Protein 5DCF (pdb70)

Structure (mmCIF, N/CA/C/O backbone):
data_5DCF
#
_entry.id   5DCF
#
_cell.length_a   83.451
_cell.length_b   83.451
_cell.length_c   88.672
_cell.angle_alpha   90.000
_cell.angle_beta   90.000
_cell.angle_gamma   120.000
#
_symmetry.space_group_na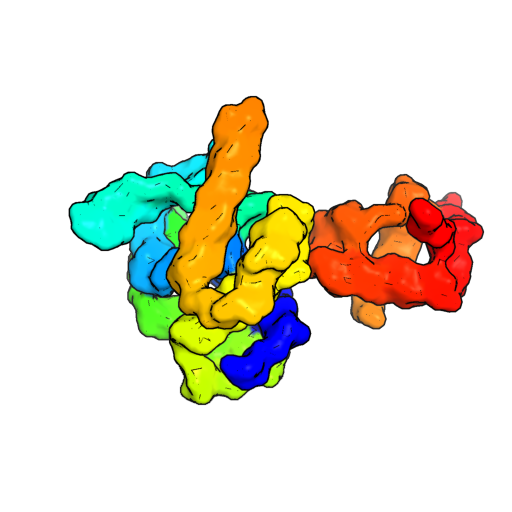me_H-M   'P 65'
#
loop_
_entity.id
_entity.type
_entity.pdbx_description
1 polymer 'Tyrosine recombinase XerD,DNA translocase FtsK'
2 water water
#
loop_
_atom_site.group_PDB
_atom_site.id
_atom_site.type_symbol
_atom_site.label_atom_id
_atom_site.label_alt_id
_atom_site.label_comp_id
_atom_site.label_asym_id
_atom_site.label_entity_id
_atom_site.label_seq_id
_atom_site.pdbx_PDB_ins_code
_atom_site.Cartn_x
_atom_site.Cartn_y
_atom_site.Cartn_z
_atom_site.occupancy
_atom_site.B_iso_or_equiv
_atom_site.auth_seq_id
_atom_site.auth_comp_id
_atom_site.auth_asym_id
_atom_site.auth_atom_id
_atom_site.pdbx_PDB_model_num
ATOM 1 N N . LYS A 1 2 ? 7.772 53.111 11.808 1.00 101.61 2 LYS A N 1
ATOM 2 C CA . LYS A 1 2 ? 8.126 51.763 11.385 1.00 104.27 2 LYS A CA 1
ATOM 3 C C . LYS A 1 2 ? 7.688 51.477 9.947 1.00 101.76 2 LYS A C 1
ATOM 4 O O . LYS A 1 2 ? 6.832 50.622 9.720 1.00 101.26 2 LYS A O 1
ATOM 22 N N . ASP A 1 3 ? 8.273 52.180 8.975 1.00 99.78 3 ASP A N 1
ATOM 23 C CA . ASP A 1 3 ? 9.282 53.218 9.216 1.00 99.04 3 ASP A CA 1
ATOM 24 C C . ASP A 1 3 ? 8.631 54.578 9.481 1.00 89.66 3 ASP A C 1
ATOM 25 O O . ASP A 1 3 ? 9.325 55.588 9.665 1.00 90.69 3 ASP A O 1
ATOM 34 N N . LEU A 1 4 ? 7.299 54.591 9.499 1.00 79.38 4 LEU A N 1
ATOM 35 C CA . LEU A 1 4 ? 6.533 55.828 9.618 1.00 70.56 4 LEU A CA 1
ATOM 36 C C . LEU A 1 4 ? 6.393 56.290 11.052 1.00 67.25 4 LEU A C 1
ATOM 37 O O . LEU A 1 4 ? 5.946 55.540 11.916 1.00 67.00 4 LEU A O 1
ATOM 53 N N . SER A 1 5 ? 6.755 57.543 11.285 1.00 64.85 5 SER A N 1
ATOM 54 C CA . SER A 1 5 ? 6.603 58.165 12.587 1.00 62.82 5 SER A CA 1
ATOM 55 C C . SER A 1 5 ? 5.236 58.836 12.721 1.00 60.73 5 SER A C 1
ATOM 56 O O . SER A 1 5 ? 4.569 59.177 11.714 1.00 56.40 5 SER A O 1
ATOM 64 N N . GLU A 1 6 ? 4.834 59.043 13.968 1.00 61.97 6 GLU A N 1
ATOM 65 C CA . GLU A 1 6 ? 3.629 59.784 14.254 1.00 60.47 6 GLU A CA 1
ATOM 66 C C . GLU A 1 6 ? 3.685 61.122 13.574 1.00 58.01 6 GLU A C 1
ATOM 67 O O . GLU A 1 6 ? 2.701 61.550 13.011 1.00 54.00 6 GLU A O 1
ATOM 79 N N . ALA A 1 7 ? 4.838 61.782 13.601 1.00 60.66 7 ALA A N 1
ATOM 80 C CA . ALA A 1 7 ? 4.940 63.124 13.027 1.00 59.75 7 ALA A CA 1
ATOM 81 C C . ALA A 1 7 ? 4.691 63.114 11.524 1.00 56.82 7 ALA A C 1
ATOM 82 O O . ALA A 1 7 ? 4.113 64.042 10.981 1.00 54.89 7 ALA A O 1
ATOM 89 N N . GLN A 1 8 ? 5.140 62.063 10.847 1.00 56.83 8 GLN A N 1
ATOM 90 C CA . GLN A 1 8 ? 4.898 61.946 9.409 1.00 54.65 8 GLN A CA 1
ATOM 91 C C . GLN A 1 8 ? 3.412 61.749 9.135 1.00 50.10 8 GLN A C 1
ATOM 92 O O . GLN A 1 8 ? 2.885 62.300 8.167 1.00 47.65 8 GLN A O 1
ATOM 106 N N . VAL A 1 9 ? 2.748 60.980 9.996 1.00 49.73 9 VAL A N 1
ATOM 107 C CA . VAL A 1 9 ? 1.310 60.761 9.893 1.00 48.78 9 VAL A CA 1
ATOM 108 C C . VAL A 1 9 ? 0.552 62.078 10.003 1.00 47.79 9 VAL A C 1
ATOM 109 O O . VAL A 1 9 ? -0.379 62.339 9.243 1.00 43.48 9 VAL A O 1
ATOM 122 N N . GLU A 1 10 ? 0.956 62.911 10.950 1.00 49.49 10 GLU A N 1
ATOM 123 C CA . GLU A 1 10 ? 0.244 64.136 11.193 1.00 47.97 10 GLU A CA 1
ATOM 124 C C . GLU A 1 10 ? 0.440 65.102 10.038 1.00 45.11 10 GLU A C 1
ATOM 125 O O . GLU A 1 10 ? -0.537 65.697 9.580 1.00 42.29 10 GLU A O 1
ATOM 137 N N . ARG A 1 11 ? 1.665 65.234 9.540 1.00 47.14 11 ARG A N 1
ATOM 138 C CA . ARG A 1 11 ? 1.917 66.094 8.387 1.00 49.63 11 ARG A CA 1
ATOM 139 C C . ARG A 1 11 ? 1.133 65.649 7.154 1.00 48.16 11 ARG A C 1
ATOM 140 O O . ARG A 1 11 ? 0.696 66.485 6.330 1.00 48.63 11 ARG A O 1
ATOM 161 N N . LEU A 1 12 ? 0.978 64.335 7.015 1.00 45.65 12 LEU A N 1
ATOM 162 C CA . LEU A 1 12 ? 0.324 63.788 5.849 1.00 45.03 12 LEU A CA 1
ATOM 163 C C . LEU A 1 12 ? -1.128 64.212 5.867 1.00 40.89 12 LEU A C 1
ATOM 164 O O . LEU A 1 12 ? -1.649 64.741 4.882 1.00 39.30 12 LEU A O 1
ATOM 180 N N . LEU A 1 13 ? -1.782 63.995 6.995 1.00 39.00 13 LEU A N 1
ATOM 181 C CA . LEU A 1 13 ? -3.160 64.422 7.150 1.00 38.99 13 LEU A CA 1
ATOM 182 C C . LEU A 1 13 ? -3.344 65.918 7.016 1.00 39.39 13 LEU A C 1
ATOM 183 O O . LEU A 1 13 ? -4.398 66.366 6.583 1.00 40.13 13 LEU A O 1
ATOM 199 N N . GLN A 1 14 ? -2.322 66.690 7.353 1.00 40.55 14 GLN A N 1
ATOM 200 C CA . GLN A 1 14 ? -2.425 68.146 7.294 1.00 44.25 14 GLN A CA 1
ATOM 201 C C . GLN A 1 14 ? -2.082 68.725 5.916 1.00 44.87 14 GLN A C 1
ATOM 202 O O . GLN A 1 14 ? -2.373 69.899 5.629 1.00 45.00 14 GLN A O 1
ATOM 216 N N . ALA A 1 15 ? -1.491 67.905 5.043 1.00 43.74 15 ALA A N 1
ATOM 217 C CA . ALA A 1 15 ? -0.911 68.419 3.780 1.00 43.32 15 ALA A CA 1
ATOM 218 C C . ALA A 1 15 ? -1.927 68.951 2.766 1.00 42.27 15 ALA A C 1
ATOM 219 O O . ALA A 1 15 ? -1.627 69.868 2.022 1.00 43.15 15 ALA A O 1
ATOM 226 N N . PRO A 1 16 ? -3.136 68.372 2.728 1.00 43.16 16 PRO A N 1
ATOM 227 C CA . PRO A 1 16 ? -4.088 68.844 1.727 1.00 42.26 16 PRO A CA 1
ATOM 228 C C . PRO A 1 16 ? -4.469 70.334 1.866 1.00 42.35 16 PRO A C 1
ATOM 229 O O . PRO A 1 16 ? -4.602 70.854 2.962 1.00 41.75 16 PRO A O 1
ATOM 240 N N . LEU A 1 17 ? -4.615 70.987 0.714 1.00 43.22 17 LEU A N 1
ATOM 241 C CA . LEU A 1 17 ? -4.894 72.422 0.598 1.00 43.38 17 LEU A CA 1
ATOM 242 C C . LEU A 1 17 ? -6.390 72.601 0.368 1.00 42.98 17 LEU A C 1
ATOM 243 O O . LEU A 1 17 ? -6.900 72.358 -0.728 1.00 46.13 17 LEU A O 1
ATOM 259 N N . ILE A 1 18 ? -7.102 73.021 1.400 1.00 40.25 18 ILE A N 1
ATOM 260 C CA . ILE A 1 18 ? -8.524 72.810 1.420 1.00 40.67 18 ILE A CA 1
ATOM 261 C C . ILE A 1 18 ? -9.333 73.853 0.637 1.00 43.13 18 ILE A C 1
ATOM 262 O O . ILE A 1 18 ? -10.554 73.676 0.501 1.00 44.08 18 ILE A O 1
ATOM 278 N N . ASP A 1 19 ? -8.691 74.913 0.107 1.00 42.20 19 ASP A N 1
ATOM 279 C CA . ASP A 1 19 ? -9.385 75.765 -0.859 1.00 42.95 19 ASP A CA 1
ATOM 280 C C . ASP A 1 19 ? -9.453 75.120 -2.258 1.00 44.01 19 ASP A C 1
ATOM 281 O O . ASP A 1 19 ? -10.171 75.627 -3.113 1.00 45.05 19 ASP A O 1
ATOM 290 N N . GLN A 1 20 ? -8.771 73.990 -2.477 1.00 42.62 20 GLN A N 1
ATOM 291 C CA . GLN A 1 20 ? -8.908 73.216 -3.734 1.00 44.60 20 GLN A CA 1
ATOM 292 C C . GLN A 1 20 ? -9.852 72.049 -3.583 1.00 43.37 20 GLN A C 1
ATOM 293 O O . GLN A 1 20 ? -9.567 71.138 -2.814 1.00 41.92 20 GLN A O 1
ATOM 307 N N . PRO A 1 21 ? -10.989 72.073 -4.294 1.00 44.32 21 PRO A N 1
ATOM 308 C CA . PRO A 1 21 ? -11.997 71.028 -4.149 1.00 43.34 21 PRO A CA 1
ATOM 309 C C . PRO A 1 21 ? -11.447 69.624 -4.169 1.00 43.87 21 PRO A C 1
ATOM 310 O O . PRO A 1 21 ? -11.865 68.763 -3.379 1.00 43.51 21 PRO A O 1
ATOM 321 N N . LEU A 1 22 ? -10.510 69.422 -5.069 1.00 45.03 22 LEU A N 1
ATOM 322 C CA . LEU A 1 22 ? -9.791 68.176 -5.226 1.00 45.24 22 LEU A CA 1
ATOM 323 C C . LEU A 1 22 ? -9.059 67.761 -3.966 1.00 41.82 22 LEU A C 1
ATOM 324 O O . LEU A 1 22 ? -9.124 66.608 -3.558 1.00 39.70 22 LEU A O 1
ATOM 340 N N . GLU A 1 23 ? -8.343 68.689 -3.350 1.00 39.63 23 GLU A N 1
ATOM 341 C CA . GLU A 1 23 ? -7.583 68.329 -2.158 1.00 36.57 23 GLU A CA 1
ATOM 342 C C . GLU A 1 23 ? -8.503 68.261 -0.947 1.00 35.52 23 GLU A C 1
ATOM 343 O O . GLU A 1 23 ? -8.255 67.493 -0.018 1.00 33.68 23 GLU A O 1
ATOM 355 N N . LEU A 1 24 ? -9.595 69.024 -0.966 1.00 38.23 24 LEU A N 1
ATOM 356 C CA . LEU A 1 24 ? -10.568 68.953 0.115 1.00 38.00 24 LEU A CA 1
ATOM 357 C C . LEU A 1 24 ? -11.245 67.548 0.102 1.00 41.07 24 LEU A C 1
ATOM 358 O O . LEU A 1 24 ? -11.477 66.921 1.157 1.00 40.41 24 LEU A O 1
ATOM 374 N N . ARG A 1 25 ? -11.506 67.043 -1.095 1.00 39.53 25 ARG A N 1
ATOM 375 C CA . ARG A 1 25 ? -11.902 65.651 -1.269 1.00 38.96 25 ARG A CA 1
ATOM 376 C C . ARG A 1 25 ? -10.859 64.701 -0.641 1.00 38.96 25 ARG A C 1
ATOM 377 O O . ARG A 1 25 ? -11.196 63.829 0.139 1.00 37.14 25 ARG A O 1
ATOM 398 N N . ASP A 1 26 ? -9.597 64.870 -1.023 1.00 38.82 26 ASP A N 1
ATOM 399 C CA . ASP A 1 26 ? -8.559 63.997 -0.542 1.00 38.17 26 ASP A CA 1
ATOM 400 C C . ASP A 1 26 ? -8.459 64.078 0.986 1.00 37.05 26 ASP A C 1
ATOM 401 O O . ASP A 1 26 ? -8.138 63.075 1.620 1.00 36.23 26 ASP A O 1
ATOM 410 N N . LYS A 1 27 ? -8.710 65.263 1.550 1.00 35.38 27 LYS A N 1
ATOM 411 C CA . LYS A 1 27 ? -8.655 65.462 2.994 1.00 34.98 27 LYS A CA 1
ATOM 412 C C . LYS A 1 27 ? -9.704 64.613 3.703 1.00 35.68 27 LYS A C 1
ATOM 413 O O . LYS A 1 27 ? -9.387 63.892 4.648 1.00 37.56 27 LYS A O 1
ATOM 432 N N . ALA A 1 28 ? -10.940 64.677 3.216 1.00 35.31 28 ALA A N 1
ATOM 433 C CA . ALA A 1 28 ? -12.014 63.850 3.727 1.00 34.07 28 ALA A CA 1
ATOM 434 C C . ALA A 1 28 ? -11.660 62.343 3.576 1.00 37.73 28 ALA A C 1
ATOM 435 O O . ALA A 1 28 ? -11.785 61.550 4.537 1.00 39.49 28 ALA A O 1
ATOM 442 N N . MET A 1 29 ? -11.176 61.977 2.397 1.00 35.42 29 MET A N 1
ATOM 443 C CA . MET A 1 29 ? -10.751 60.631 2.133 1.00 35.77 29 MET A CA 1
ATOM 444 C C . MET A 1 29 ? -9.700 60.143 3.125 1.00 37.72 29 MET A C 1
ATOM 445 O O . MET A 1 29 ? -9.815 59.041 3.664 1.00 38.64 29 MET A O 1
ATOM 459 N N . LEU A 1 30 ? -8.684 60.959 3.375 1.00 36.30 30 LEU A N 1
ATOM 460 C CA . LEU A 1 30 ? -7.644 60.566 4.283 1.00 35.87 30 LEU A CA 1
ATOM 461 C C . LEU A 1 30 ? -8.198 60.436 5.697 1.00 36.79 30 LEU A C 1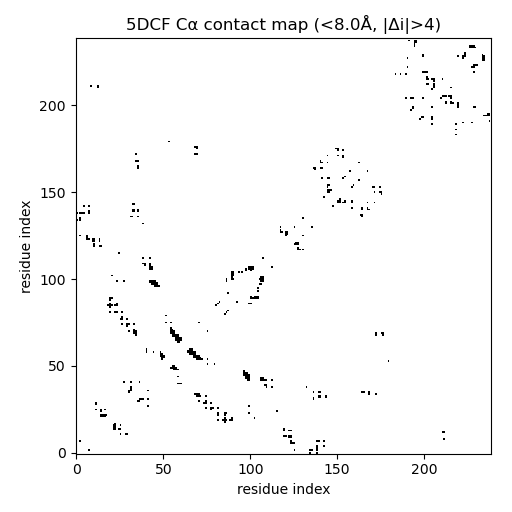
ATOM 462 O O . LEU A 1 30 ? -7.824 59.516 6.425 1.00 39.18 30 LEU A O 1
ATOM 478 N N . GLU A 1 31 ? -9.096 61.338 6.099 1.00 32.91 31 GLU A N 1
ATOM 479 C CA . GLU A 1 31 ? -9.635 61.283 7.461 1.00 33.73 31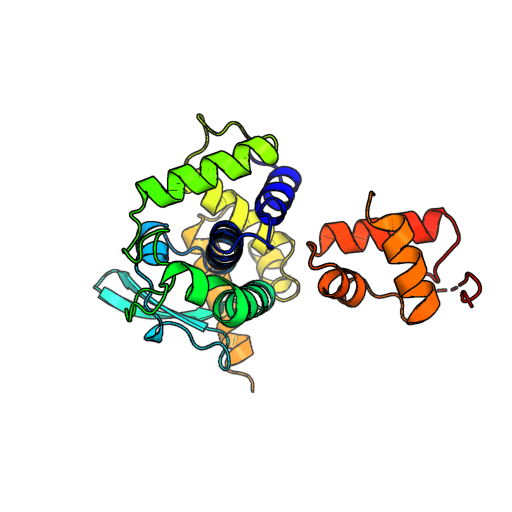 GLU A CA 1
ATOM 480 C C . GLU A 1 31 ? -10.512 60.051 7.663 1.00 36.01 31 GLU A C 1
ATOM 481 O O . GLU A 1 31 ? -10.487 59.439 8.724 1.00 37.34 31 GLU A O 1
ATOM 493 N N . VAL A 1 32 ? -11.249 59.661 6.635 1.00 37.71 32 VAL A N 1
ATOM 494 C CA . VAL A 1 32 ? -12.039 58.441 6.704 1.00 37.82 32 VAL A CA 1
ATOM 495 C C . VAL A 1 32 ? -11.134 57.202 6.801 1.00 38.92 32 VAL A C 1
ATOM 496 O O . VAL A 1 32 ? -11.375 56.283 7.615 1.00 38.37 32 VAL A O 1
ATOM 509 N N . LEU A 1 33 ? -10.115 57.168 5.949 1.00 37.15 33 LEU A N 1
ATOM 510 C CA . LEU A 1 33 ? -9.153 56.082 5.944 1.00 37.42 33 LEU A CA 1
ATOM 511 C C . LEU A 1 33 ? -8.497 55.901 7.317 1.00 38.31 33 LEU A C 1
ATOM 512 O O . LEU A 1 33 ? -8.414 54.785 7.842 1.00 37.92 33 LEU A O 1
ATOM 528 N N . TYR A 1 34 ? -8.052 57.018 7.901 1.00 38.96 34 TYR A N 1
ATOM 529 C CA . TYR A 1 34 ? -7.404 57.031 9.203 1.00 41.04 34 TYR A CA 1
ATOM 530 C C . TYR A 1 34 ? -8.292 56.475 10.331 1.00 40.81 34 TYR A C 1
ATOM 531 O O . TYR A 1 34 ? -7.850 55.668 11.169 1.00 39.89 34 TYR A O 1
ATOM 549 N N . ALA A 1 35 ? -9.532 56.949 10.363 1.00 40.39 35 ALA A N 1
ATOM 550 C CA . ALA A 1 35 ? -10.462 56.606 11.432 1.00 41.77 35 ALA A CA 1
ATOM 551 C C . ALA A 1 35 ? -11.039 55.204 11.291 1.00 41.70 35 ALA A C 1
ATOM 552 O O . ALA A 1 35 ? -11.390 54.581 12.282 1.00 42.50 35 ALA A O 1
ATOM 559 N N . THR A 1 36 ? -11.177 54.714 10.067 1.00 40.05 36 THR A N 1
ATOM 560 C CA . THR A 1 36 ? -11.995 53.527 9.858 1.00 43.19 36 THR A CA 1
ATOM 561 C C . THR A 1 36 ? -11.181 52.326 9.464 1.00 44.77 36 THR A C 1
ATOM 562 O O . THR A 1 36 ? -11.601 51.212 9.730 1.00 47.25 36 THR A O 1
ATOM 573 N N . GLY A 1 37 ? -10.019 52.541 8.849 1.00 42.75 37 GLY A N 1
ATOM 574 C CA . GLY A 1 37 ? -9.157 51.437 8.492 1.00 44.73 37 GLY A CA 1
ATOM 575 C C . GLY A 1 37 ? -9.652 50.720 7.251 1.00 45.91 37 GLY A C 1
ATOM 576 O O . GLY A 1 37 ? -9.148 49.660 6.865 1.00 44.31 37 GLY A O 1
ATOM 580 N N . LEU A 1 38 ? -10.686 51.285 6.644 1.00 47.73 38 LEU A N 1
ATOM 581 C CA . LEU A 1 38 ? -11.184 50.836 5.347 1.00 50.38 38 LEU A CA 1
ATOM 582 C C . LEU A 1 38 ? -10.037 50.583 4.365 1.00 50.90 38 LEU A C 1
ATOM 583 O O . LEU A 1 38 ? -9.014 51.256 4.438 1.00 51.43 38 LEU A O 1
ATOM 599 N N . ARG A 1 39 ? -10.188 49.624 3.458 1.00 53.44 39 ARG A N 1
ATOM 600 C CA . ARG A 1 39 ? -9.223 49.462 2.354 1.00 56.79 39 ARG A CA 1
ATOM 601 C C . ARG A 1 39 ? -9.400 50.540 1.252 1.00 51.87 39 ARG A C 1
ATOM 602 O O . ARG A 1 39 ? -10.501 51.059 1.033 1.00 51.48 39 ARG A O 1
ATOM 623 N N . VAL A 1 40 ? -8.327 50.871 0.541 1.00 51.17 40 VAL A N 1
ATOM 624 C CA . VAL A 1 40 ? -8.428 51.932 -0.454 1.00 51.01 40 VAL A CA 1
ATOM 625 C C . VAL A 1 40 ? -9.503 51.583 -1.466 1.00 52.28 40 VAL A C 1
ATOM 626 O O . VAL A 1 40 ? -10.265 52.459 -1.863 1.00 51.25 40 VAL A O 1
ATOM 639 N N . SER A 1 41 ? -9.599 50.302 -1.840 1.00 55.54 41 SER A N 1
ATOM 640 C CA . SER A 1 41 ? -10.614 49.843 -2.791 1.00 56.39 41 SER A CA 1
ATOM 641 C C . SER A 1 41 ? -12.032 50.056 -2.258 1.00 54.93 41 SER A C 1
ATOM 642 O O . SER A 1 41 ? -12.937 50.380 -3.015 1.00 55.23 41 SER A O 1
ATOM 650 N N . GLU A 1 42 ? -12.238 49.884 -0.958 1.00 51.78 42 GLU A N 1
ATOM 651 C CA . GLU A 1 42 ? -13.554 50.161 -0.398 1.00 52.37 42 GLU A CA 1
ATOM 652 C C . GLU A 1 42 ? -13.799 51.691 -0.307 1.00 50.48 42 GLU A C 1
ATOM 653 O O . GLU A 1 42 ? -14.901 52.179 -0.537 1.00 54.15 42 GLU A O 1
ATOM 665 N N . LEU A 1 43 ? -12.762 52.440 0.020 1.00 44.99 43 LEU A N 1
ATOM 666 C CA . LEU A 1 43 ? -12.872 53.876 0.156 1.00 42.13 43 LEU A CA 1
ATOM 667 C C . LEU A 1 43 ? -13.317 54.546 -1.158 1.00 42.58 43 LEU A C 1
ATOM 668 O O . LEU A 1 43 ? -14.268 55.324 -1.176 1.00 42.84 43 LEU A O 1
ATOM 684 N N . VAL A 1 44 ? -12.624 54.243 -2.254 1.00 43.11 44 VAL A N 1
ATOM 685 C CA . VAL A 1 44 ? -12.902 54.905 -3.517 1.00 45.58 44 VAL A CA 1
ATOM 686 C C . VAL A 1 44 ? -14.246 54.470 -4.066 1.00 50.04 44 VAL A C 1
ATOM 687 O O . VAL A 1 44 ? -14.743 55.064 -5.032 1.00 54.33 44 VAL A O 1
ATOM 700 N N . GLY A 1 45 ? -14.818 53.419 -3.469 1.00 50.92 45 GLY A N 1
ATOM 701 C CA . GLY A 1 45 ? -16.079 52.844 -3.934 1.00 52.02 45 GLY A CA 1
ATOM 702 C C . GLY A 1 45 ? -17.291 53.272 -3.124 1.00 48.99 45 GLY A C 1
ATOM 703 O O . GLY A 1 45 ? -18.411 52.948 -3.482 1.00 49.44 45 GLY A O 1
ATOM 707 N N . LEU A 1 46 ? -17.074 54.009 -2.035 1.00 46.93 46 LEU A N 1
ATOM 708 C CA . LEU A 1 46 ? -18.190 54.496 -1.214 1.00 46.65 46 LEU A CA 1
ATOM 709 C C . LEU A 1 46 ? -19.156 55.332 -2.043 1.00 47.69 46 LEU A C 1
ATOM 710 O O . LEU A 1 46 ? -18.754 56.033 -2.962 1.00 45.85 46 LEU A O 1
ATOM 726 N N . THR A 1 47 ? -20.438 55.199 -1.723 1.00 50.33 47 THR A N 1
ATOM 727 C CA . THR A 1 47 ? -21.503 55.996 -2.320 1.00 51.48 47 THR A CA 1
ATOM 728 C C . THR A 1 47 ? -22.014 56.954 -1.284 1.00 52.32 47 THR A C 1
ATOM 729 O O . THR A 1 47 ? -21.691 56.822 -0.104 1.00 50.24 47 THR A O 1
ATOM 740 N N . MET A 1 48 ? -22.834 57.898 -1.729 1.00 55.03 48 MET A N 1
ATOM 741 C CA . MET A 1 48 ? -23.451 58.874 -0.849 1.00 55.11 48 MET A CA 1
ATOM 742 C C . MET A 1 48 ? -24.328 58.210 0.191 1.00 55.67 48 MET A C 1
ATOM 743 O O . MET A 1 48 ? -24.428 58.660 1.319 1.00 55.90 48 MET A O 1
ATOM 757 N N . SER A 1 49 ? -24.946 57.109 -0.181 1.00 55.88 49 SER A N 1
ATOM 758 C CA . SER A 1 49 ? -25.884 56.458 0.697 1.00 55.86 49 SER A CA 1
ATOM 759 C C . SER A 1 49 ? -25.163 55.674 1.781 1.00 55.01 49 SER A C 1
ATOM 760 O O . SER A 1 49 ? -25.802 55.229 2.724 1.00 56.59 49 SER A O 1
ATOM 768 N N . ASP A 1 50 ? -23.841 55.507 1.678 1.00 52.35 50 ASP A N 1
ATOM 769 C CA . ASP A 1 50 ? -23.103 54.745 2.707 1.00 49.94 50 ASP A CA 1
ATOM 770 C C . ASP A 1 50 ? -22.751 55.547 3.945 1.00 50.53 50 ASP A C 1
ATOM 771 O O . ASP A 1 50 ? -22.251 54.995 4.927 1.00 50.94 50 ASP A O 1
ATOM 780 N N . ILE A 1 51 ? -22.999 56.849 3.890 1.00 50.67 51 ILE A N 1
ATOM 781 C CA . ILE A 1 51 ? -22.611 57.765 4.947 1.00 49.53 51 ILE A CA 1
ATOM 782 C C . ILE A 1 51 ? -23.810 58.127 5.767 1.00 50.83 51 ILE A C 1
ATOM 783 O O . ILE A 1 51 ? -24.870 58.345 5.227 1.00 53.39 51 ILE A O 1
ATOM 799 N N . SER A 1 52 ? -23.642 58.201 7.077 1.00 50.64 52 SER A N 1
ATOM 800 C CA . SER A 1 52 ? -24.618 58.883 7.912 1.00 51.87 52 SER A CA 1
ATOM 801 C C . SER A 1 52 ? -23.887 59.785 8.883 1.00 52.42 52 SER A C 1
ATOM 802 O O . SER A 1 52 ? -23.348 59.322 9.897 1.00 53.59 52 SER A O 1
ATOM 810 N N . LEU A 1 53 ? -23.861 61.075 8.561 1.00 52.41 53 LEU A N 1
ATOM 811 C CA . LEU A 1 53 ? -23.180 62.059 9.382 1.00 52.33 53 LEU A CA 1
ATOM 812 C C . LEU A 1 53 ? -23.886 62.209 10.704 1.00 53.55 53 LEU A C 1
ATOM 813 O O . LEU A 1 53 ? -23.243 62.341 11.741 1.00 54.24 53 LEU A O 1
ATOM 829 N N . ARG A 1 54 ? -25.211 62.183 10.670 1.00 55.34 54 ARG A N 1
ATOM 830 C CA . ARG A 1 54 ? -26.000 62.242 11.898 1.00 58.49 54 ARG A CA 1
ATOM 831 C C . ARG A 1 54 ? -25.607 61.122 12.866 1.00 58.16 54 ARG A C 1
ATOM 832 O O . ARG A 1 54 ? -25.330 61.379 14.032 1.00 59.54 54 ARG A O 1
ATOM 853 N N . GLN A 1 55 ? -25.564 59.887 12.372 1.00 57.27 55 GLN A N 1
ATOM 854 C CA . GLN A 1 55 ? -25.208 58.734 13.198 1.00 57.75 55 GLN A CA 1
ATOM 855 C C . GLN A 1 55 ? -23.713 58.639 13.421 1.00 52.48 55 GLN A C 1
ATOM 856 O O . GLN A 1 55 ? -23.254 57.972 14.340 1.00 53.95 55 GLN A O 1
ATOM 870 N N . GLY A 1 56 ? -22.930 59.230 12.538 1.00 46.75 56 GLY A N 1
ATOM 871 C CA . GLY A 1 56 ? -21.492 59.175 12.712 1.00 43.24 56 GLY A CA 1
ATOM 872 C C . GLY A 1 56 ? -20.914 57.840 12.295 1.00 40.42 56 GLY A C 1
ATOM 873 O O . GLY A 1 56 ? -19.962 57.350 12.902 1.00 38.00 56 GLY A O 1
ATOM 877 N N . VAL A 1 57 ? -21.480 57.238 11.251 1.00 41.56 57 VAL A N 1
ATOM 878 C CA . VAL A 1 57 ? -20.971 55.944 10.763 1.00 40.50 57 VAL A CA 1
ATOM 879 C C . VAL A 1 57 ? -20.970 55.855 9.269 1.00 39.44 57 VAL A C 1
ATOM 880 O O . VAL A 1 57 ? -21.696 56.570 8.594 1.00 38.85 57 VAL A O 1
ATOM 893 N N . VAL A 1 58 ? -20.148 54.953 8.765 1.00 40.78 58 VAL A N 1
ATOM 894 C CA . VAL A 1 58 ? -20.173 54.607 7.370 1.00 40.67 58 VAL A CA 1
ATOM 895 C C . VAL A 1 58 ? -20.532 53.128 7.259 1.00 42.94 58 VAL A C 1
ATOM 896 O O . VAL A 1 58 ? -20.086 52.295 8.054 1.00 43.76 58 VAL A O 1
ATOM 909 N N . ARG A 1 59 ? -21.369 52.818 6.277 1.00 45.44 59 ARG A N 1
ATOM 910 C CA . ARG A 1 59 ? -21.728 51.444 5.944 1.00 49.74 59 ARG A CA 1
ATOM 911 C C . ARG A 1 59 ? -20.708 50.883 4.969 1.00 49.13 59 ARG A C 1
ATOM 912 O O . ARG A 1 59 ? -20.551 51.436 3.887 1.00 48.68 59 ARG A O 1
ATOM 933 N N . VAL A 1 60 ? -19.991 49.822 5.338 1.00 49.56 60 VAL A N 1
ATOM 934 C CA . VAL A 1 60 ? -19.074 49.207 4.389 1.00 51.39 60 VAL A CA 1
ATOM 935 C C . VAL A 1 60 ? -19.428 47.745 4.148 1.00 58.26 60 VAL A C 1
ATOM 936 O O . VAL A 1 60 ? -19.674 46.968 5.064 1.00 62.90 60 VAL A O 1
ATOM 949 N N . ILE A 1 61 ? -19.520 47.420 2.863 1.00 62.85 61 ILE A N 1
ATOM 950 C CA . ILE A 1 61 ? -19.660 46.054 2.375 1.00 69.41 61 ILE A CA 1
ATOM 951 C C . ILE A 1 61 ? -18.268 45.427 2.336 1.00 73.06 61 ILE A C 1
ATOM 952 O O . ILE A 1 61 ? -17.464 45.768 1.472 1.00 75.77 61 ILE A O 1
ATOM 968 N N . GLY A 1 62 ? -17.982 44.538 3.280 1.00 75.77 62 GLY A N 1
ATOM 969 C CA . GLY A 1 62 ? -16.656 43.960 3.430 1.00 78.54 62 GLY A CA 1
ATOM 970 C C . GLY A 1 62 ? -16.603 42.529 2.935 1.00 86.28 62 GLY A C 1
ATOM 971 O O . GLY A 1 62 ? -17.011 42.245 1.803 1.00 89.12 62 GLY A O 1
ATOM 975 N N . LYS A 1 63 ? -16.097 41.633 3.782 1.00 92.55 63 LYS A N 1
ATOM 976 C CA . LYS A 1 63 ? -16.025 40.210 3.451 1.00 102.63 63 LYS A CA 1
ATOM 977 C C . LYS A 1 63 ? -17.419 39.586 3.352 1.00 103.87 63 LYS A C 1
ATOM 978 O O . LYS A 1 63 ? -18.335 39.966 4.081 1.00 103.54 63 LYS A O 1
ATOM 997 N N . GLY A 1 64 ? -17.566 38.623 2.446 1.00 104.79 64 GLY A N 1
ATOM 998 C CA . GLY A 1 64 ? -18.836 37.953 2.232 1.00 105.41 64 GLY A CA 1
ATOM 999 C C . GLY A 1 64 ? -19.882 38.894 1.669 1.00 102.54 64 GLY A C 1
ATOM 1000 O O . GLY A 1 64 ? -21.068 38.558 1.621 1.00 104.60 64 GLY A O 1
ATOM 1004 N N . ASN A 1 65 ? -19.435 40.072 1.235 1.00 98.62 65 ASN A N 1
ATOM 1005 C CA . ASN A 1 65 ? -20.333 41.130 0.787 1.00 97.21 65 ASN A CA 1
ATOM 1006 C C . ASN A 1 65 ? -21.281 41.557 1.920 1.00 93.54 65 ASN A C 1
ATOM 1007 O O . ASN A 1 65 ? -22.375 42.065 1.663 1.00 94.59 65 ASN A O 1
ATOM 1018 N N . LYS A 1 66 ? -20.841 41.360 3.169 1.00 88.13 66 LYS A N 1
ATOM 1019 C CA . LYS A 1 66 ? -21.651 41.669 4.359 1.00 82.61 66 LYS A CA 1
ATOM 1020 C C . LYS A 1 66 ? -21.547 43.142 4.801 1.00 74.10 66 LYS A C 1
ATOM 1021 O O . LYS A 1 66 ? -20.451 43.674 5.011 1.00 72.84 66 LYS A O 1
ATOM 1040 N N . GLU A 1 67 ? -22.702 43.785 4.949 1.00 69.53 67 GLU A N 1
ATOM 1041 C CA . GLU A 1 67 ? -22.765 45.167 5.403 1.00 64.98 67 GLU A CA 1
ATOM 1042 C C . GLU A 1 67 ? -22.438 45.288 6.895 1.00 60.08 67 GLU A C 1
ATOM 1043 O O . GLU A 1 67 ? -22.998 44.565 7.724 1.00 61.26 67 GLU A O 1
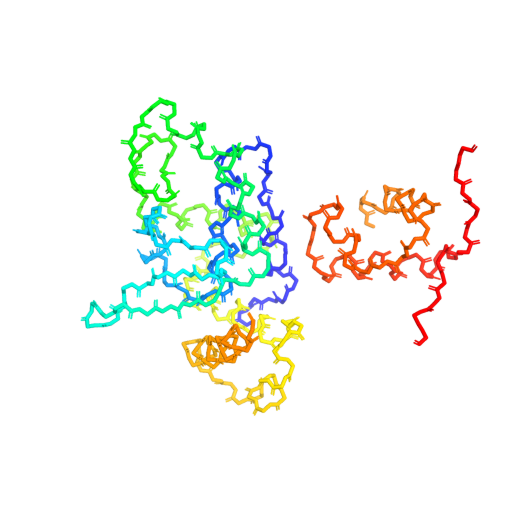ATOM 1055 N N . ARG A 1 68 ? -21.520 46.186 7.245 1.00 54.76 68 ARG A N 1
ATOM 1056 C CA . ARG A 1 68 ? -21.340 46.513 8.646 1.00 55.91 68 ARG A CA 1
ATOM 1057 C C . ARG A 1 68 ? -21.170 48.030 8.814 1.00 52.69 68 ARG A C 1
ATOM 1058 O O . ARG A 1 68 ? -20.849 48.744 7.863 1.00 51.56 68 ARG A O 1
ATOM 1079 N N . LEU A 1 69 ? -21.436 48.506 10.031 1.00 51.31 69 LEU A N 1
ATOM 1080 C CA . LEU A 1 69 ? -21.333 49.919 10.364 1.00 47.26 69 LEU A CA 1
ATOM 1081 C C . LEU A 1 69 ? -20.026 50.157 11.092 1.00 44.31 69 LEU A C 1
ATOM 1082 O O . LEU A 1 69 ? -19.693 49.457 12.064 1.00 45.15 69 LEU A O 1
ATOM 1098 N N . VAL A 1 70 ? -19.281 51.145 10.600 1.00 42.67 70 VAL A N 1
ATOM 1099 C CA . VAL A 1 70 ? -17.995 51.522 11.169 1.00 42.10 70 VAL A CA 1
ATOM 1100 C C . VAL A 1 70 ? -18.095 52.977 11.579 1.00 40.08 70 VAL A C 1
ATOM 1101 O O . VAL A 1 70 ? -18.376 53.841 10.728 1.00 37.99 70 VAL A O 1
ATOM 1114 N N . PRO A 1 71 ? -17.918 53.263 12.881 1.00 42.20 71 PRO A N 1
ATOM 1115 C CA . PRO A 1 71 ? -17.962 54.653 13.359 1.00 43.30 71 PRO A CA 1
ATOM 1116 C C . PRO A 1 71 ? -16.888 55.527 12.691 1.00 42.17 71 PRO A C 1
ATOM 1117 O O . PRO A 1 71 ? -15.775 55.039 12.524 1.00 42.16 71 PRO A O 1
ATOM 1128 N N . LEU A 1 72 ? -17.224 56.762 12.304 1.00 40.61 72 LEU A N 1
ATOM 1129 C CA . LEU A 1 72 ? -16.298 57.624 11.568 1.00 40.35 72 LEU A CA 1
ATOM 1130 C C . LEU A 1 72 ? -15.376 58.463 12.460 1.00 41.48 72 LEU A C 1
ATOM 1131 O O . LEU A 1 72 ? -14.254 58.793 12.065 1.00 39.71 72 LEU A O 1
ATOM 1147 N N . GLY A 1 73 ? -15.867 58.817 13.644 1.00 41.19 73 GLY A N 1
ATOM 1148 C CA . GLY A 1 73 ? -15.178 59.717 14.549 1.00 42.95 73 GLY A CA 1
ATOM 1149 C C . GLY A 1 73 ? -15.488 61.166 14.217 1.00 43.43 73 GLY A C 1
ATOM 1150 O O . GLY A 1 73 ? -15.975 61.460 13.126 1.00 42.18 73 GLY A O 1
ATOM 1154 N N . GLU A 1 74 ? -15.177 62.068 15.134 1.00 43.73 74 GLU A N 1
ATOM 1155 C CA . GLU A 1 74 ? -15.470 63.483 14.956 1.00 45.33 74 GLU A CA 1
ATOM 1156 C C . GLU A 1 74 ? -14.707 64.184 13.808 1.00 43.18 74 GLU A C 1
ATOM 1157 O O . GLU A 1 74 ? -15.320 64.926 13.066 1.00 43.99 74 GLU A O 1
ATOM 1169 N N . GLU A 1 75 ? -13.422 63.921 13.603 1.00 38.96 75 GLU A N 1
ATOM 1170 C CA . GLU A 1 75 ? -12.687 64.619 12.541 1.00 37.93 75 GLU A CA 1
ATOM 1171 C C . GLU A 1 75 ? -13.193 64.230 11.154 1.00 37.32 75 GLU A C 1
ATOM 1172 O O . GLU A 1 75 ? -13.382 65.088 10.286 1.00 38.06 75 GLU A O 1
ATOM 1184 N N . ALA A 1 76 ? -13.377 62.940 10.924 1.00 33.96 76 ALA A N 1
ATOM 1185 C CA . ALA A 1 76 ? -13.879 62.491 9.651 1.00 33.83 76 ALA A CA 1
ATOM 1186 C C . ALA A 1 76 ? -15.275 63.075 9.365 1.00 35.80 76 ALA A C 1
ATOM 1187 O O . ALA A 1 76 ? -15.591 63.401 8.240 1.00 37.67 76 ALA A O 1
ATOM 1194 N N . VAL A 1 77 ? -16.103 63.216 10.387 1.00 38.02 77 VAL A N 1
ATOM 1195 C CA . VAL A 1 77 ? -17.44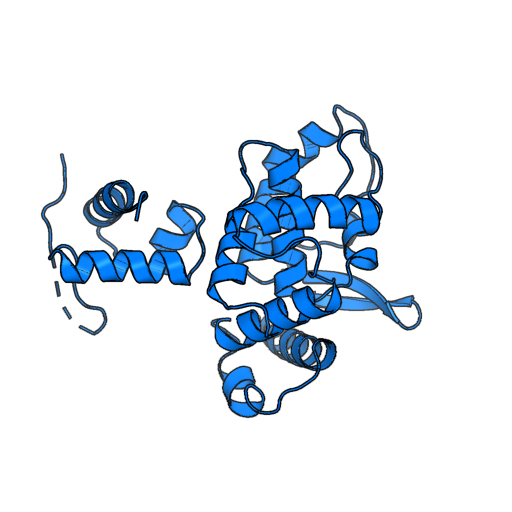2 63.753 10.197 1.00 38.49 77 VAL A CA 1
ATOM 1196 C C . VAL A 1 77 ? -17.344 65.214 9.785 1.00 38.33 77 VAL A C 1
ATOM 1197 O O . VAL A 1 77 ? -18.028 65.652 8.839 1.00 38.25 77 VAL A O 1
ATOM 1210 N N . TYR A 1 78 ? -16.499 65.966 10.493 1.00 37.72 78 TYR A N 1
ATOM 1211 C CA . TYR A 1 78 ? -16.336 67.361 10.176 1.00 37.23 78 TYR A CA 1
ATOM 1212 C C . TYR A 1 78 ? -15.838 67.534 8.726 1.00 37.01 78 TYR A C 1
ATOM 1213 O O . TYR A 1 78 ? -16.411 68.302 7.953 1.00 36.88 78 TYR A O 1
ATOM 1231 N N . TRP A 1 79 ? -14.801 66.786 8.337 1.00 34.03 79 TRP A N 1
ATOM 1232 C CA . TRP A 1 79 ? -14.202 66.962 7.025 1.00 33.73 79 TRP A CA 1
ATOM 1233 C C . TRP A 1 79 ? -15.111 66.421 5.945 1.00 35.82 79 TRP A C 1
ATOM 1234 O O . TRP A 1 79 ? -15.132 66.954 4.843 1.00 35.67 79 TRP A O 1
ATOM 1255 N N . LEU A 1 80 ? -15.925 65.414 6.255 1.00 38.18 80 LEU A N 1
ATOM 1256 C CA . LEU A 1 80 ? -16.919 64.962 5.272 1.00 39.90 80 LEU A CA 1
ATOM 1257 C C . LEU A 1 80 ? -17.964 66.018 5.014 1.00 41.10 80 LEU A C 1
ATOM 1258 O O . LEU A 1 80 ? -18.297 66.288 3.866 1.00 42.45 80 LEU A O 1
ATOM 1274 N N . GLU A 1 81 ? -18.492 66.598 6.088 1.00 41.86 81 GLU A N 1
ATOM 1275 C CA . GLU A 1 81 ? -19.476 67.655 5.975 1.00 45.40 81 GLU A CA 1
ATOM 1276 C C . GLU A 1 81 ? -18.948 68.801 5.131 1.00 43.22 81 GLU A C 1
ATOM 1277 O O . GLU A 1 81 ? -19.628 69.343 4.273 1.00 43.83 81 GLU A O 1
ATOM 1289 N N . THR A 1 82 ? -17.718 69.179 5.444 1.00 41.85 82 THR A N 1
ATOM 1290 C CA . THR A 1 82 ? -17.081 70.316 4.837 1.00 42.43 82 THR A CA 1
ATOM 1291 C C . THR A 1 82 ? -16.877 70.028 3.347 1.00 41.84 82 THR A C 1
ATOM 1292 O O . THR A 1 82 ? -17.269 70.816 2.502 1.00 42.62 82 THR A O 1
ATOM 1303 N N . TYR A 1 83 ? -16.337 68.854 3.042 1.00 41.21 83 TYR A N 1
ATOM 1304 C CA . TYR A 1 83 ? -16.198 68.400 1.678 1.00 38.86 83 TYR A CA 1
ATOM 1305 C C . TYR A 1 83 ? -17.502 68.322 0.908 1.00 40.01 83 TYR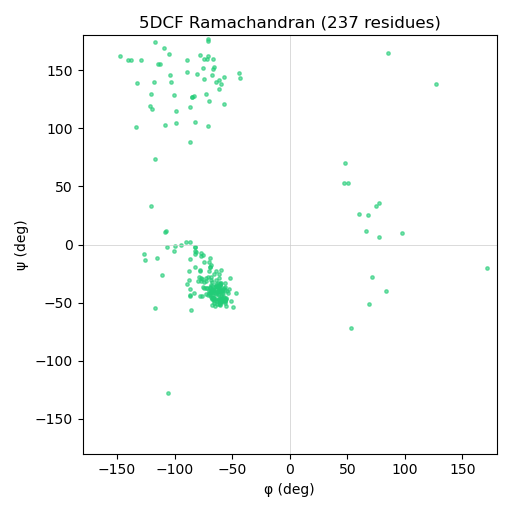 A C 1
ATOM 1306 O O . TYR A 1 83 ? -17.558 68.672 -0.281 1.00 41.39 83 TYR A O 1
ATOM 1324 N N . LEU A 1 84 ? -18.555 67.837 1.542 1.00 41.37 84 LEU A N 1
ATOM 1325 C CA . LEU A 1 84 ? -19.809 67.664 0.813 1.00 44.91 84 LEU A CA 1
ATOM 1326 C C . LEU A 1 84 ? -20.414 69.019 0.478 1.00 47.70 84 LEU A C 1
ATOM 1327 O O . LEU A 1 84 ? -20.974 69.212 -0.586 1.00 48.49 84 LEU A O 1
ATOM 1343 N N . GLU A 1 85 ? -20.288 69.958 1.394 1.00 48.39 85 GLU A N 1
ATOM 1344 C CA . GLU A 1 85 ? -20.879 71.260 1.207 1.00 52.52 85 GLU A CA 1
ATOM 1345 C C . GLU A 1 85 ? -20.060 72.079 0.228 1.00 52.50 85 GLU A C 1
ATOM 1346 O O . GLU A 1 85 ? -20.607 72.702 -0.683 1.00 55.34 85 GLU A O 1
ATOM 1358 N N . HIS A 1 86 ? -18.744 72.040 0.390 1.00 49.94 86 HIS A N 1
ATOM 1359 C CA . HIS A 1 86 ? -17.876 73.045 -0.214 1.00 50.59 86 HIS A CA 1
ATOM 1360 C C . HIS A 1 86 ? -16.914 72.544 -1.276 1.00 50.20 86 HIS A C 1
ATOM 1361 O O . HIS A 1 86 ? -16.299 73.354 -1.928 1.00 52.02 86 HIS A O 1
ATOM 1374 N N . GLY A 1 87 ? -16.744 71.231 -1.425 1.00 47.91 87 GLY A N 1
ATOM 1375 C CA . GLY A 1 87 ? -15.825 70.692 -2.416 1.00 46.28 87 GLY A CA 1
ATOM 1376 C C . GLY A 1 87 ? -16.505 69.858 -3.497 1.00 47.39 87 GLY A C 1
ATOM 1377 O O . GLY A 1 87 ? -16.344 70.111 -4.678 1.00 48.31 87 GLY A O 1
ATOM 1381 N N . ARG A 1 88 ? -17.274 68.852 -3.102 1.00 48.44 88 ARG A N 1
ATOM 1382 C CA . ARG A 1 88 ? -17.807 67.899 -4.073 1.00 48.18 88 ARG A CA 1
ATOM 1383 C C . ARG A 1 88 ? -18.608 68.502 -5.255 1.00 48.55 88 ARG A C 1
ATOM 1384 O O . ARG A 1 88 ? -18.492 68.016 -6.371 1.00 47.68 88 ARG A O 1
ATOM 1405 N N . PRO A 1 89 ? -19.437 69.531 -5.010 1.00 49.96 89 PRO A N 1
ATOM 1406 C CA . PRO A 1 89 ? -20.176 70.127 -6.132 1.00 52.20 89 PRO A CA 1
ATOM 1407 C C . PRO A 1 89 ? -19.270 70.600 -7.252 1.00 52.04 89 PRO A C 1
ATOM 1408 O O . PRO A 1 89 ? -19.616 70.468 -8.410 1.00 54.48 89 PRO A O 1
ATOM 1419 N N . TRP A 1 90 ? -18.108 71.118 -6.900 1.00 50.21 90 TRP A N 1
ATOM 1420 C CA . TRP A 1 90 ? -17.140 71.563 -7.880 1.00 54.02 90 TRP A CA 1
ATOM 1421 C C . TRP A 1 90 ? -16.483 70.434 -8.657 1.00 56.61 90 TRP A C 1
ATOM 1422 O O . TRP A 1 90 ? -15.846 70.678 -9.668 1.00 56.52 90 TRP A O 1
ATOM 1443 N N . LEU A 1 91 ? -16.606 69.203 -8.176 1.00 57.43 91 LEU A N 1
ATOM 1444 C CA . LEU A 1 91 ? -16.046 68.054 -8.883 1.00 57.85 91 LEU A CA 1
ATOM 1445 C C . LEU A 1 91 ? -17.036 67.509 -9.901 1.00 62.96 91 LEU A C 1
ATOM 1446 O O . LEU A 1 91 ? -16.658 66.825 -10.837 1.00 67.59 91 LEU A O 1
ATOM 1462 N N . LEU A 1 92 ? -18.313 67.788 -9.691 1.00 63.86 92 LEU A N 1
ATOM 1463 C CA . LEU A 1 92 ? -19.343 67.328 -10.600 1.00 67.90 92 LEU A CA 1
ATOM 1464 C C . LEU A 1 92 ? -19.547 68.294 -11.753 1.00 75.20 92 LEU A C 1
ATOM 1465 O O . LEU A 1 92 ? -19.663 67.869 -12.903 1.00 78.34 92 LEU A O 1
ATOM 1481 N N . ASN A 1 93 ? -19.592 69.588 -11.426 1.00 78.44 93 ASN A N 1
ATOM 1482 C CA . ASN A 1 93 ? -20.093 70.610 -12.337 1.00 85.16 93 ASN A CA 1
ATOM 1483 C C . ASN A 1 93 ? -21.434 70.151 -12.922 1.00 90.31 93 ASN A C 1
ATOM 1484 O O . ASN A 1 93 ? -21.522 69.787 -14.099 1.00 93.48 93 ASN A O 1
ATOM 1495 N N . GLY A 1 94 ? -22.470 70.125 -12.086 1.00 91.72 94 GLY A N 1
ATOM 1496 C CA . GLY A 1 94 ? -23.816 69.813 -12.548 1.00 96.60 94 GLY A CA 1
ATOM 1497 C C . GLY A 1 94 ? -24.134 68.329 -12.659 1.00 97.62 94 GLY A C 1
ATOM 1498 O O . GLY A 1 94 ? -25.247 67.898 -12.337 1.00 98.48 94 GLY A O 1
ATOM 1502 N N . VAL A 1 95 ? -23.163 67.554 -13.136 1.00 97.29 95 VAL A N 1
ATOM 1503 C CA . VAL A 1 95 ? -23.282 66.098 -13.222 1.00 97.02 95 VAL A CA 1
ATOM 1504 C C . VAL A 1 95 ? -23.901 65.517 -11.950 1.00 94.83 95 VAL A C 1
ATOM 1505 O O . VAL A 1 95 ? -23.646 66.008 -10.847 1.00 93.21 95 VAL A O 1
ATOM 1518 N N . SER A 1 96 ? -24.722 64.483 -12.109 1.00 94.79 96 SER A N 1
ATOM 1519 C CA . SER A 1 96 ? -25.357 63.827 -10.969 1.00 92.15 96 SER A CA 1
ATOM 1520 C C . SER A 1 96 ? -24.959 62.355 -10.894 1.00 88.56 96 SER A C 1
ATOM 1521 O O . SER A 1 96 ? -25.269 61.582 -11.803 1.00 91.94 96 SER A O 1
ATOM 1529 N N . ILE A 1 97 ? -24.271 61.985 -9.808 1.00 80.85 97 ILE A N 1
ATOM 1530 C CA . ILE A 1 97 ? -23.775 60.627 -9.598 1.00 75.17 97 ILE A CA 1
ATOM 1531 C C . ILE A 1 97 ? -23.787 60.296 -8.111 1.00 70.71 97 ILE A C 1
ATOM 1532 O O . ILE A 1 97 ? -23.876 61.190 -7.274 1.00 69.88 97 ILE A O 1
ATOM 1548 N N . ASP A 1 98 ? -23.715 59.015 -7.778 1.00 68.52 98 ASP A N 1
ATOM 1549 C CA . ASP A 1 98 ? -23.845 58.617 -6.390 1.00 67.79 98 ASP A CA 1
ATOM 1550 C C . ASP A 1 98 ? -22.486 58.357 -5.723 1.00 61.58 98 ASP A C 1
ATOM 1551 O O . ASP A 1 98 ? -22.433 58.045 -4.536 1.00 59.50 98 ASP A O 1
ATOM 1560 N N . VAL A 1 99 ? -21.405 58.504 -6.490 1.00 58.47 99 VAL A N 1
ATOM 1561 C CA . VAL A 1 99 ? -20.059 58.241 -5.995 1.00 54.94 99 VAL A CA 1
ATOM 1562 C C . VAL A 1 99 ? -19.638 59.309 -4.978 1.00 51.40 99 VAL A C 1
ATOM 1563 O O . VAL A 1 99 ? -19.646 60.502 -5.277 1.00 51.71 99 VAL A O 1
ATOM 1576 N N . LEU A 1 100 ? -19.272 58.877 -3.779 1.00 48.64 100 LEU A N 1
ATOM 1577 C CA . LEU A 1 100 ? -18.936 59.816 -2.708 1.00 47.53 100 LEU A CA 1
ATOM 1578 C C . LEU A 1 100 ? -17.723 60.656 -3.086 1.00 48.08 100 LEU A C 1
ATOM 1579 O O . LEU A 1 100 ? -17.751 61.877 -2.953 1.00 46.85 100 LEU A O 1
ATOM 1595 N N . PHE A 1 101 ? -16.679 59.999 -3.594 1.00 48.12 101 PHE A N 1
ATOM 1596 C CA . PHE A 1 101 ? -15.423 60.665 -3.886 1.00 44.37 101 PHE A CA 1
ATOM 1597 C C . PHE A 1 101 ? -15.093 60.633 -5.380 1.00 45.77 101 PHE A C 1
ATOM 1598 O O . PHE A 1 101 ? -14.194 59.919 -5.811 1.00 44.74 101 PHE A O 1
ATOM 1615 N N . PRO A 1 102 ? -15.799 61.432 -6.178 1.00 47.28 102 PRO A N 1
ATOM 1616 C CA . PRO A 1 102 ? -15.539 61.326 -7.606 1.00 49.30 102 PRO A CA 1
ATOM 1617 C C . PRO A 1 102 ? -14.227 61.959 -7.995 1.00 49.37 102 PRO A C 1
ATOM 1618 O O . PRO A 1 102 ? -13.666 62.796 -7.264 1.00 48.98 102 PRO A O 1
ATOM 1629 N N . SER A 1 103 ? -13.732 61.550 -9.150 1.00 60.49 103 SER A N 1
ATOM 1630 C CA . SER A 1 103 ? -12.541 62.141 -9.721 1.00 63.11 103 SER A CA 1
ATOM 1631 C C . SER A 1 103 ? -12.817 63.542 -10.222 1.00 69.64 103 SER A C 1
ATOM 1632 O O . SER A 1 103 ? -13.957 64.027 -10.199 1.00 68.55 103 SER A O 1
ATOM 1640 N N . GLN A 1 104 ? -11.748 64.166 -10.699 1.00 77.49 104 GLN A N 1
ATOM 1641 C CA . GLN A 1 104 ? -11.788 65.530 -11.196 1.00 86.75 104 GLN A CA 1
ATOM 1642 C C . GLN A 1 104 ? -12.897 65.717 -12.234 1.00 90.72 104 GLN A C 1
ATOM 1643 O O . GLN A 1 104 ? -13.472 66.793 -12.354 1.00 93.95 104 GLN A O 1
ATOM 1657 N N . ARG A 1 105 ? -13.215 64.634 -12.936 1.00 90.43 105 ARG A N 1
ATOM 1658 C CA . ARG A 1 105 ? -14.071 64.658 -14.114 1.00 93.08 105 ARG A CA 1
ATOM 1659 C C . ARG A 1 105 ? -15.315 63.777 -13.939 1.00 89.80 105 ARG A C 1
ATOM 1660 O O . ARG A 1 105 ? -15.803 63.157 -14.889 1.00 91.76 105 ARG A O 1
ATOM 1681 N N . ALA A 1 106 ? -15.796 63.720 -12.697 1.00 84.55 106 ALA A N 1
ATOM 1682 C CA . ALA A 1 106 ? -17.054 63.067 -12.328 1.00 81.77 106 ALA A CA 1
ATOM 1683 C C . ALA A 1 106 ? -17.056 61.543 -12.464 1.00 79.61 106 ALA A C 1
ATOM 1684 O O . ALA A 1 106 ? -18.115 60.950 -12.596 1.00 81.99 106 ALA A O 1
ATOM 1691 N N . GLN A 1 107 ? -15.894 60.903 -12.380 1.00 76.20 107 GLN A N 1
ATOM 1692 C CA . GLN A 1 107 ? -15.829 59.442 -12.405 1.00 75.02 107 GLN A CA 1
ATOM 1693 C C . GLN A 1 107 ? -15.331 58.822 -11.092 1.00 68.67 107 GLN A C 1
ATOM 1694 O O . GLN A 1 107 ? -14.591 59.445 -10.340 1.00 65.49 107 GLN A O 1
ATOM 1708 N N . GLN A 1 108 ? -15.708 57.574 -10.843 1.00 67.48 108 GLN A N 1
ATOM 1709 C CA . GLN A 1 108 ? -15.173 56.842 -9.710 1.00 65.30 108 GLN A CA 1
ATOM 1710 C C . GLN A 1 108 ? -13.661 56.704 -9.864 1.00 64.13 108 GLN A C 1
ATOM 1711 O O . GLN A 1 108 ? -13.183 56.375 -10.930 1.00 66.30 108 GLN A O 1
ATOM 1725 N N . MET A 1 109 ? -12.911 56.977 -8.803 1.00 62.70 109 MET A N 1
ATOM 1726 C CA . MET A 1 109 ? -11.464 56.813 -8.845 1.00 62.88 109 MET A CA 1
ATOM 1727 C C . MET A 1 109 ? -11.154 55.334 -8.695 1.00 62.34 109 MET A C 1
ATOM 1728 O O . MET A 1 109 ? -11.994 54.565 -8.247 1.00 61.90 109 MET A O 1
ATOM 1742 N N . THR A 1 110 ? -9.938 54.949 -9.048 1.00 61.99 110 THR A N 1
ATOM 1743 C CA . THR A 1 110 ? -9.433 53.620 -8.746 1.00 61.18 110 THR A CA 1
ATOM 1744 C C . THR A 1 110 ? -8.466 53.712 -7.608 1.00 57.63 110 THR A C 1
ATOM 1745 O O . THR A 1 110 ? -7.978 54.792 -7.292 1.00 53.66 110 THR A O 1
ATOM 1756 N N . ARG A 1 111 ? -8.188 52.565 -7.008 1.00 58.68 111 ARG A N 1
ATOM 1757 C CA . ARG A 1 111 ? -7.219 52.469 -5.938 1.00 60.47 111 ARG A CA 1
ATOM 1758 C C . ARG A 1 111 ? -5.886 53.091 -6.358 1.00 57.80 111 ARG A C 1
ATOM 1759 O O . ARG A 1 111 ? -5.217 53.769 -5.568 1.00 54.69 111 ARG A O 1
ATOM 1780 N N . GLN A 1 112 ? -5.512 52.892 -7.606 1.00 58.76 112 GLN A N 1
ATOM 1781 C CA . GLN A 1 112 ? -4.217 53.362 -8.049 1.00 60.58 112 GLN A CA 1
ATOM 1782 C C . GLN A 1 112 ? -4.172 54.870 -8.263 1.00 58.73 112 GLN A C 1
ATOM 1783 O O . GLN A 1 112 ? -3.157 55.502 -7.968 1.00 56.28 112 GLN A O 1
ATOM 1797 N N . THR A 1 113 ? -5.253 55.458 -8.764 1.00 59.33 113 THR A N 1
ATOM 1798 C CA . THR A 1 113 ? -5.254 56.907 -8.928 1.00 57.67 113 THR A CA 1
ATOM 1799 C C . THR A 1 113 ? -5.348 57.564 -7.541 1.00 52.99 113 THR A C 1
ATOM 1800 O O . THR A 1 113 ? -4.695 58.582 -7.299 1.00 51.77 113 THR A O 1
ATOM 1811 N N . PHE A 1 114 ? -6.107 56.993 -6.606 1.00 49.13 114 PHE A N 1
ATOM 1812 C CA . PHE A 1 114 ? -6.074 57.589 -5.280 1.00 47.46 114 PHE A CA 1
ATOM 1813 C C . PHE A 1 114 ? -4.690 57.434 -4.677 1.00 45.93 114 PHE A C 1
ATOM 1814 O O . PHE A 1 114 ? -4.196 58.331 -4.010 1.00 43.62 114 PHE A O 1
ATOM 1831 N N . TRP A 1 115 ? -4.046 56.306 -4.933 1.00 47.64 115 TRP A N 1
ATOM 1832 C CA . TRP A 1 115 ? -2.715 56.115 -4.393 1.00 49.83 115 TRP A CA 1
ATOM 1833 C C . TRP A 1 115 ? -1.734 57.163 -4.939 1.00 50.00 115 TRP A C 1
ATOM 1834 O O . TRP A 1 115 ? -0.811 57.566 -4.239 1.00 47.68 115 TRP A O 1
ATOM 1855 N N . HIS A 1 116 ? -1.926 57.594 -6.182 1.00 52.09 116 HIS A N 1
ATOM 1856 C CA . HIS A 1 116 ? -1.098 58.663 -6.726 1.00 54.59 116 HIS A CA 1
ATOM 1857 C C . HIS A 1 116 ? -1.254 59.949 -5.912 1.00 53.01 116 HIS A C 1
ATOM 1858 O O . HIS A 1 116 ? -0.266 60.646 -5.658 1.00 54.50 116 HIS A O 1
ATOM 1871 N N . ARG A 1 117 ? -2.481 60.252 -5.491 1.00 50.63 117 ARG A N 1
ATOM 1872 C CA . ARG A 1 117 ? -2.733 61.379 -4.598 1.00 48.11 117 ARG A CA 1
ATOM 1873 C C . ARG A 1 117 ? -1.994 61.228 -3.276 1.00 46.31 117 ARG A C 1
ATOM 1874 O O . ARG A 1 117 ? -1.340 62.159 -2.811 1.00 47.86 117 ARG A O 1
ATOM 1895 N N . ILE A 1 118 ? -2.119 60.059 -2.660 1.00 43.61 118 ILE A N 1
ATOM 1896 C CA . ILE A 1 118 ? -1.465 59.784 -1.404 1.00 43.39 118 ILE A CA 1
ATOM 1897 C C . ILE A 1 118 ? 0.041 59.967 -1.503 1.00 46.55 118 ILE A C 1
ATOM 1898 O O . ILE A 1 118 ? 0.656 60.477 -0.573 1.00 49.29 118 ILE A O 1
ATOM 1914 N N . LYS A 1 119 ? 0.640 59.591 -2.625 1.00 46.02 119 LYS A N 1
ATOM 1915 C CA . LYS A 1 119 ? 2.070 59.811 -2.816 1.00 48.79 119 LYS A CA 1
ATOM 1916 C C . LYS A 1 119 ? 2.437 61.307 -2.817 1.00 51.30 119 LYS A C 1
ATOM 1917 O O . LYS A 1 119 ? 3.471 61.719 -2.275 1.00 53.28 119 LYS A O 1
ATOM 1936 N N . HIS A 1 120 ? 1.610 62.116 -3.464 1.00 51.64 120 HIS A N 1
ATOM 1937 C CA . HIS A 1 120 ? 1.828 63.560 -3.514 1.00 52.43 120 HIS A CA 1
ATOM 1938 C C . HIS A 1 120 ? 1.922 64.170 -2.110 1.00 49.61 120 HIS A C 1
ATOM 1939 O O . HIS A 1 120 ? 2.856 64.898 -1.809 1.00 52.30 120 HIS A O 1
ATOM 1952 N N . TYR A 1 121 ? 0.966 63.830 -1.245 1.00 47.48 121 TYR A N 1
ATOM 1953 C CA . TYR A 1 121 ? 0.930 64.325 0.145 1.00 46.25 121 TYR A CA 1
ATOM 1954 C C . TYR A 1 121 ? 2.067 63.747 0.993 1.00 48.44 121 TYR A C 1
ATOM 1955 O O . TYR A 1 121 ? 2.628 64.415 1.871 1.00 49.39 121 TYR A O 1
ATOM 1973 N N . ALA A 1 122 ? 2.420 62.501 0.716 1.00 48.99 122 ALA A N 1
ATOM 1974 C CA . ALA A 1 122 ? 3.516 61.863 1.430 1.00 49.96 122 ALA A CA 1
ATOM 1975 C C . ALA A 1 122 ? 4.844 62.594 1.182 1.00 52.08 122 ALA A C 1
ATOM 1976 O O . ALA A 1 122 ? 5.692 62.706 2.077 1.00 56.62 122 ALA A O 1
ATOM 1983 N N . VAL A 1 123 ? 5.025 63.109 -0.023 1.00 51.63 123 VAL A N 1
ATOM 1984 C CA . VAL A 1 123 ? 6.212 63.900 -0.317 1.00 54.70 123 VAL A CA 1
ATOM 1985 C C . VAL A 1 123 ? 6.260 65.168 0.533 1.00 55.64 123 VAL A C 1
ATOM 1986 O O . VAL A 1 123 ? 7.287 65.456 1.172 1.00 57.53 123 VAL A O 1
ATOM 1999 N N . LEU A 1 124 ? 5.159 65.922 0.535 1.00 53.36 124 LEU A N 1
ATOM 2000 C CA . LEU A 1 124 ? 5.058 67.126 1.358 1.00 52.99 124 LEU A CA 1
ATOM 2001 C C . LEU A 1 124 ? 5.301 66.823 2.822 1.00 54.65 124 LEU A C 1
ATOM 2002 O O . LEU A 1 124 ? 5.852 67.640 3.560 1.00 55.97 124 LEU A O 1
ATOM 2018 N N . ALA A 1 125 ? 4.892 65.627 3.225 1.00 53.12 125 ALA A N 1
ATOM 2019 C CA . ALA A 1 125 ? 4.994 65.196 4.605 1.00 53.81 125 ALA A CA 1
ATOM 2020 C C . ALA A 1 125 ? 6.381 64.665 4.937 1.00 56.94 125 ALA A C 1
ATOM 2021 O O . ALA A 1 125 ? 6.661 64.298 6.079 1.00 57.51 125 ALA A O 1
ATOM 2028 N N . GLY A 1 126 ? 7.257 64.623 3.940 1.00 59.96 126 GLY A N 1
ATOM 2029 C CA . GLY A 1 126 ? 8.616 64.154 4.165 1.00 61.57 126 GLY A CA 1
ATOM 2030 C C . GLY A 1 126 ? 8.681 62.644 4.317 1.00 61.82 126 GLY A C 1
ATOM 2031 O O . GLY A 1 126 ? 9.503 62.128 5.063 1.00 64.09 126 GLY A O 1
ATOM 2035 N N . ILE A 1 127 ? 7.799 61.946 3.610 1.00 59.93 127 ILE A N 1
ATOM 2036 C CA . ILE A 1 127 ? 7.781 60.481 3.563 1.00 60.69 127 ILE A CA 1
ATOM 2037 C C . ILE A 1 127 ? 8.353 59.983 2.230 1.00 62.14 127 ILE A C 1
ATOM 2038 O O . ILE A 1 127 ? 8.138 60.605 1.200 1.00 62.83 127 ILE A O 1
ATOM 2054 N N . ASP A 1 128 ? 9.045 58.851 2.233 1.00 62.77 128 ASP A N 1
ATOM 2055 C CA . ASP A 1 128 ? 9.457 58.248 0.971 1.00 66.25 128 ASP A CA 1
ATOM 2056 C C . ASP A 1 128 ? 8.246 57.675 0.238 1.00 64.75 128 ASP A C 1
ATOM 2057 O O . ASP A 1 128 ? 7.767 56.580 0.555 1.00 65.11 128 ASP A O 1
ATOM 2066 N N . SER A 1 129 ? 7.773 58.411 -0.763 1.00 62.74 129 SER A N 1
ATOM 2067 C CA . SER A 1 129 ? 6.540 58.063 -1.449 1.00 60.54 129 SER A CA 1
ATOM 2068 C C . SER A 1 129 ? 6.691 56.811 -2.304 1.00 61.27 129 SER A C 1
ATOM 2069 O O . SER A 1 129 ? 5.702 56.131 -2.571 1.00 59.73 129 SER A O 1
ATOM 2077 N N . GLU A 1 130 ? 7.918 56.486 -2.704 1.00 64.47 130 GLU A N 1
ATOM 2078 C CA . GLU A 1 130 ? 8.165 55.267 -3.474 1.00 67.43 130 GLU A CA 1
ATOM 2079 C C . GLU A 1 130 ? 8.175 54.009 -2.593 1.00 66.24 130 GLU A C 1
ATOM 2080 O O . GLU A 1 130 ? 7.575 53.008 -2.954 1.00 66.12 130 GLU A O 1
ATOM 2092 N N . LYS A 1 131 ? 8.834 54.055 -1.439 1.00 66.66 131 LYS A N 1
ATOM 2093 C CA . LYS A 1 131 ? 8.827 52.918 -0.524 1.00 67.59 131 LYS A CA 1
ATOM 2094 C C . LYS A 1 131 ? 7.465 52.686 0.108 1.00 62.66 131 LYS A C 1
ATOM 2095 O O . LYS A 1 131 ? 7.134 51.567 0.479 1.00 63.97 131 LYS A O 1
ATOM 2114 N N . LEU A 1 132 ? 6.674 53.740 0.257 1.00 58.93 132 LEU A N 1
ATOM 2115 C CA . LEU A 1 132 ? 5.411 53.623 0.970 1.00 54.39 132 LEU A CA 1
ATOM 2116 C C . LEU A 1 132 ? 4.428 52.682 0.270 1.00 54.86 132 LEU A C 1
ATOM 2117 O O . LEU A 1 132 ? 4.280 52.683 -0.964 1.00 56.10 132 LEU A O 1
ATOM 2133 N N . SER A 1 133 ? 3.747 51.896 1.089 1.00 52.99 133 SER A N 1
ATOM 2134 C CA . SER A 1 133 ? 2.796 50.908 0.632 1.00 52.39 133 SER A CA 1
ATOM 2135 C C . SER A 1 133 ? 1.484 51.102 1.390 1.00 49.64 133 SER A C 1
ATOM 2136 O O . SER A 1 133 ? 1.475 51.682 2.482 1.00 48.65 133 SER A O 1
ATOM 2144 N N . PRO A 1 134 ? 0.374 50.609 0.831 1.00 49.45 134 PRO A N 1
ATOM 2145 C CA . PRO A 1 134 ? -0.893 50.761 1.549 1.00 47.04 134 PRO A CA 1
ATOM 2146 C C . PRO A 1 134 ? -0.915 50.110 2.930 1.00 45.88 134 PRO A C 1
ATOM 2147 O O . PRO A 1 134 ? -1.482 50.715 3.854 1.00 42.64 134 PRO A O 1
ATOM 2158 N N . HIS A 1 135 ? -0.326 48.921 3.074 1.00 48.80 135 HIS A N 1
ATOM 2159 C CA . HIS A 1 135 ? -0.378 48.222 4.364 1.00 49.37 135 HIS A CA 1
ATOM 2160 C C . HIS A 1 135 ? 0.485 48.932 5.416 1.00 47.70 135 HIS A C 1
ATOM 2161 O O . HIS A 1 135 ? 0.057 49.030 6.538 1.00 49.49 135 HIS A O 1
ATOM 2174 N N . VAL A 1 136 ? 1.665 49.442 5.077 1.00 47.48 136 VAL A N 1
ATOM 2175 C CA . VAL A 1 136 ? 2.430 50.274 6.027 1.00 46.57 136 VAL A CA 1
ATOM 2176 C C . VAL A 1 136 ? 1.684 51.549 6.432 1.00 45.83 136 VAL A C 1
ATOM 2177 O O . VAL A 1 136 ? 1.740 51.993 7.582 1.00 45.44 136 VAL A O 1
ATOM 2190 N N . LEU A 1 137 ? 0.983 52.150 5.484 1.00 46.26 137 LEU A N 1
ATOM 2191 C CA . LEU A 1 137 ? 0.253 53.372 5.779 1.00 44.16 137 LEU A CA 1
ATOM 2192 C C . LEU A 1 137 ? -0.903 53.077 6.727 1.00 41.15 137 LEU A C 1
ATOM 2193 O O . LEU A 1 137 ? -1.108 53.803 7.702 1.00 39.92 137 LEU A O 1
ATOM 2209 N N . ARG A 1 138 ? -1.654 52.016 6.430 1.00 40.92 138 ARG A N 1
ATOM 2210 C CA . ARG A 1 138 ? -2.842 51.688 7.213 1.00 43.52 138 ARG A CA 1
ATOM 2211 C C . ARG A 1 138 ? -2.437 51.409 8.644 1.00 42.31 138 ARG A C 1
ATOM 2212 O O . ARG A 1 138 ? -3.122 51.808 9.576 1.00 41.97 138 ARG A O 1
ATOM 2233 N N . HIS A 1 139 ? -1.310 50.726 8.809 1.00 42.88 139 HIS A N 1
ATOM 2234 C CA . HIS A 1 139 ? -0.869 50.307 10.127 1.00 43.84 139 HIS A CA 1
ATOM 2235 C C . HIS A 1 139 ? -0.323 51.478 10.933 1.00 45.11 139 HIS A C 1
ATOM 2236 O O . HIS A 1 139 ? -0.469 51.527 12.144 1.00 49.20 139 HIS A O 1
ATOM 2249 N N . ALA A 1 140 ? 0.288 52.438 10.273 1.00 44.49 140 ALA A N 1
ATOM 2250 C CA . ALA A 1 140 ? 0.698 53.668 10.957 1.00 42.07 140 ALA A CA 1
ATOM 2251 C C . ALA A 1 140 ? -0.528 54.518 11.369 1.00 40.85 140 ALA A C 1
ATOM 2252 O O . ALA A 1 140 ? -0.542 55.145 12.432 1.00 44.04 140 ALA A O 1
ATOM 2259 N N . PHE A 1 141 ? -1.559 54.540 10.538 1.00 38.26 141 PHE A N 1
ATOM 2260 C CA . PHE A 1 141 ? -2.807 55.199 10.928 1.00 38.95 141 PHE A CA 1
ATOM 2261 C C . PHE A 1 141 ? -3.382 54.513 12.162 1.00 40.39 141 PHE A C 1
ATOM 2262 O O . PHE A 1 141 ? -3.681 55.169 13.156 1.00 41.01 141 PHE A O 1
ATOM 2279 N N . ALA A 1 142 ? -3.512 53.188 12.089 1.00 41.63 142 ALA A N 1
ATOM 2280 C CA . ALA A 1 142 ? -4.028 52.377 13.197 1.00 42.80 142 ALA A CA 1
ATOM 2281 C C . ALA A 1 142 ? -3.320 52.658 14.511 1.00 44.67 142 ALA A C 1
ATOM 2282 O O . ALA A 1 142 ? -3.949 52.853 15.554 1.00 45.61 142 ALA A O 1
ATOM 2289 N N . THR A 1 143 ? -2.001 52.660 14.449 1.00 46.38 143 THR A N 1
ATOM 2290 C CA . THR A 1 143 ? -1.178 52.788 15.639 1.00 48.14 143 THR A CA 1
ATOM 2291 C C . THR A 1 143 ? -1.339 54.175 16.209 1.00 45.65 143 THR A C 1
ATOM 2292 O O . THR A 1 143 ? -1.474 54.356 17.429 1.00 46.17 143 THR A O 1
ATOM 2303 N N . HIS A 1 144 ? -1.373 55.158 15.322 1.00 43.64 144 HIS A N 1
ATOM 2304 C CA . HIS A 1 144 ? -1.538 56.533 15.760 1.00 44.64 144 HIS A CA 1
ATOM 2305 C C . HIS A 1 144 ? -2.942 56.734 16.358 1.00 43.24 144 HIS A C 1
ATOM 2306 O O . HIS A 1 144 ? -3.104 57.346 17.418 1.00 41.42 144 HIS A O 1
ATOM 2319 N N . LEU A 1 145 ? -3.953 56.188 15.692 1.00 41.75 145 LEU A N 1
ATOM 2320 C CA . LEU A 1 145 ? -5.315 56.336 16.194 1.00 40.71 145 LEU A CA 1
ATOM 2321 C C . LEU A 1 145 ? -5.432 55.735 17.600 1.00 42.88 145 LEU A C 1
ATOM 2322 O O . LEU A 1 145 ? -5.926 56.373 18.539 1.00 44.44 145 LEU A O 1
ATOM 2338 N N . LEU A 1 146 ? -4.948 54.510 17.735 1.00 41.26 146 LEU A N 1
ATOM 2339 C CA . LEU A 1 146 ? -5.047 53.819 18.993 1.00 45.71 146 LEU A CA 1
ATOM 2340 C C . LEU A 1 146 ? -4.317 54.568 20.111 1.00 48.09 146 LEU A C 1
ATOM 2341 O O . LEU A 1 146 ? -4.784 54.600 21.250 1.00 51.32 146 LEU A O 1
ATOM 2357 N N . ASN A 1 147 ? -3.208 55.221 19.767 1.00 48.42 147 ASN A N 1
ATOM 2358 C CA . ASN A 1 147 ? -2.419 55.968 20.731 1.00 50.00 147 ASN A CA 1
ATOM 2359 C C . ASN A 1 147 ? -2.916 57.378 21.051 1.00 47.96 147 ASN A C 1
ATOM 2360 O O . ASN A 1 147 ? -2.527 57.948 22.073 1.00 47.93 147 ASN A O 1
ATOM 2371 N N . HIS A 1 148 ? -3.741 57.960 20.191 1.00 46.10 148 HIS A N 1
ATOM 2372 C CA . HIS A 1 148 ? -4.196 59.345 20.416 1.00 48.31 148 HIS A CA 1
ATOM 2373 C C . HIS A 1 148 ? -5.706 59.537 20.430 1.00 46.33 148 HIS A C 1
ATOM 2374 O O . HIS A 1 148 ? -6.165 60.588 20.816 1.00 47.07 148 HIS A O 1
ATOM 2387 N N . GLY A 1 149 ? -6.484 58.559 19.979 1.00 44.60 149 GLY A N 1
ATOM 2388 C CA . GLY A 1 149 ? -7.932 58.692 20.038 1.00 44.56 149 GLY A CA 1
ATOM 2389 C C . GLY A 1 149 ? -8.415 58.936 21.453 1.00 47.93 149 GLY A C 1
ATOM 2390 O O . GLY A 1 149 ? -8.181 58.114 22.325 1.00 48.93 149 GLY A O 1
ATOM 2394 N N . ALA A 1 150 ? -9.090 60.060 21.684 1.00 49.75 150 ALA A N 1
ATOM 2395 C CA . ALA A 1 150 ? -9.409 60.475 23.049 1.00 52.34 150 ALA A CA 1
ATOM 2396 C C . ALA A 1 150 ? -10.386 59.515 23.730 1.00 52.78 150 ALA A C 1
ATOM 2397 O O . ALA A 1 150 ? -10.406 59.396 24.960 1.00 56.51 150 ALA A O 1
ATOM 2404 N N . ASP A 1 151 ? -11.172 58.814 22.930 1.00 48.86 151 ASP A N 1
ATOM 2405 C CA . ASP A 1 151 ? -12.151 57.885 23.459 1.00 48.41 151 ASP A CA 1
ATOM 2406 C C . ASP A 1 151 ? -11.630 56.463 23.540 1.00 47.06 151 ASP A C 1
ATOM 2407 O O . ASP A 1 151 ? -12.359 55.584 23.984 1.00 48.07 151 ASP A O 1
ATOM 2416 N N . LEU A 1 152 ? -10.385 56.246 23.119 1.00 44.63 152 LEU A N 1
ATOM 2417 C CA . LEU A 1 152 ? -9.848 54.905 22.951 1.00 44.93 152 LEU A CA 1
ATOM 2418 C C . LEU A 1 152 ? -8.808 54.538 23.999 1.00 49.11 152 LEU A C 1
ATOM 2419 O O . LEU A 1 152 ? -8.158 53.496 23.878 1.00 48.15 152 LEU A O 1
ATOM 2435 N N . ARG A 1 153 ? -8.680 55.360 25.038 1.00 54.76 153 ARG A N 1
ATOM 2436 C CA . ARG A 1 153 ? -7.637 55.157 26.037 1.00 60.55 153 ARG A CA 1
ATOM 2437 C C . ARG A 1 153 ? -7.761 53.811 26.716 1.00 60.85 153 ARG A C 1
ATOM 2438 O O . ARG A 1 153 ? -6.769 53.193 27.078 1.00 64.22 153 ARG A O 1
ATOM 2459 N N . VAL A 1 154 ? -8.985 53.341 26.871 1.00 59.48 154 VAL A N 1
ATOM 2460 C CA . VAL A 1 154 ? -9.207 52.044 27.486 1.00 59.20 154 VAL A CA 1
ATOM 2461 C C . VAL A 1 154 ? -8.697 50.943 26.566 1.00 56.03 154 VAL A C 1
ATOM 2462 O O . VAL A 1 154 ? -8.068 49.999 27.024 1.00 57.38 154 VAL A O 1
ATOM 2475 N N . VAL A 1 155 ? -8.924 51.074 25.260 1.00 53.50 155 VAL A N 1
ATOM 2476 C CA . VAL A 1 155 ? -8.428 50.082 24.295 1.00 52.43 155 VAL A CA 1
ATOM 2477 C C . VAL A 1 155 ? -6.894 50.135 24.196 1.00 51.66 155 VAL A C 1
ATOM 2478 O O . VAL A 1 155 ? -6.223 49.107 24.064 1.00 50.78 155 VAL A O 1
ATOM 2491 N N . GLN A 1 156 ? -6.361 51.346 24.235 1.00 51.69 156 GLN A N 1
ATOM 2492 C CA . GLN A 1 156 ? -4.921 51.560 24.236 1.00 53.61 156 GLN A CA 1
ATOM 2493 C C . GLN A 1 156 ? -4.311 50.803 25.420 1.00 54.30 156 GLN A C 1
ATOM 2494 O O . GLN A 1 156 ? -3.358 50.050 25.264 1.00 52.05 156 GLN A O 1
ATOM 2508 N N . MET A 1 157 ? -4.906 50.976 26.590 1.00 55.95 157 MET A N 1
ATOM 2509 C CA . MET A 1 157 ? -4.376 50.378 27.808 1.00 59.70 157 MET A CA 1
ATOM 2510 C C . MET A 1 157 ? -4.351 48.858 27.726 1.00 60.19 157 MET A C 1
ATOM 2511 O O . MET A 1 157 ? -3.366 48.235 28.110 1.00 62.17 157 MET A O 1
ATOM 2525 N N . LEU A 1 158 ? -5.413 48.239 27.226 1.00 60.48 158 LEU A N 1
ATOM 2526 C CA . LEU A 1 158 ? -5.446 46.778 27.178 1.00 63.05 158 LEU A CA 1
ATOM 2527 C C . LEU A 1 158 ? -4.659 46.183 25.992 1.00 61.68 158 LEU A C 1
ATOM 2528 O O . LEU A 1 158 ? -4.084 45.101 26.125 1.00 65.07 158 LEU A O 1
ATOM 2544 N N . LEU A 1 159 ? -4.598 46.882 24.862 1.00 56.93 159 LEU A N 1
ATOM 2545 C CA . LEU A 1 159 ? -4.094 46.282 23.614 1.00 58.53 159 LEU A CA 1
ATOM 2546 C C . LEU A 1 159 ? -2.962 47.041 22.911 1.00 57.35 159 LEU A C 1
ATOM 2547 O O . LEU A 1 159 ? -2.410 46.532 21.948 1.00 58.28 159 LEU A O 1
ATOM 2563 N N . GLY A 1 160 ? -2.634 48.250 23.364 1.00 55.07 160 GLY A N 1
ATOM 2564 C CA . GLY A 1 160 ? -1.655 49.079 22.676 1.00 54.19 160 GLY A CA 1
ATOM 2565 C C . GLY A 1 160 ? -0.267 48.459 22.554 1.00 55.00 160 GLY A C 1
ATOM 2566 O O . GLY A 1 160 ? 0.514 48.833 21.694 1.00 55.09 160 GLY A O 1
ATOM 2570 N N . HIS A 1 161 ? 0.029 47.506 23.426 1.00 55.09 161 HIS A N 1
ATOM 2571 C CA . HIS A 1 161 ? 1.346 46.898 23.522 1.00 56.36 161 HIS A CA 1
ATOM 2572 C C . HIS A 1 161 ? 1.363 45.488 22.949 1.00 57.63 161 HIS A C 1
ATOM 2573 O O . HIS A 1 161 ? 2.406 44.834 22.953 1.00 56.97 161 HIS A O 1
ATOM 2586 N N . SER A 1 162 ? 0.211 44.997 22.497 1.00 60.73 162 SER A N 1
ATOM 2587 C CA . SER A 1 162 ? 0.117 43.612 22.027 1.00 64.73 162 SER A CA 1
ATOM 2588 C C . SER A 1 162 ? 0.602 43.419 20.601 1.00 66.13 162 SER A C 1
ATOM 2589 O O . SER A 1 162 ? 0.682 42.288 20.125 1.00 68.51 162 SER A O 1
ATOM 2597 N N . ASP A 1 163 ? 0.915 44.525 19.930 1.00 64.33 163 ASP A N 1
ATOM 2598 C CA . ASP A 1 163 ? 1.334 44.523 18.524 1.00 66.13 163 ASP A CA 1
ATOM 2599 C C . ASP A 1 163 ? 0.356 43.736 17.631 1.00 64.04 163 ASP A C 1
ATOM 2600 O O . ASP A 1 163 ? 0.726 42.847 16.858 1.00 65.76 163 ASP A O 1
ATOM 2609 N N . LEU A 1 164 ? -0.911 44.104 17.733 1.00 59.23 164 LEU A N 1
ATOM 2610 C CA . LEU A 1 164 ? -1.934 43.472 16.941 1.00 55.99 164 LEU A CA 1
ATOM 2611 C C . LEU A 1 164 ? -1.803 43.881 15.469 1.00 51.05 164 LEU A C 1
ATOM 2612 O O . LEU A 1 164 ? -1.121 44.854 15.124 1.00 50.37 164 LEU A O 1
ATOM 2628 N N . SER A 1 165 ? -2.426 43.110 14.592 1.00 49.40 165 SER A N 1
ATOM 2629 C CA . SER A 1 165 ? -2.506 43.499 13.198 1.00 50.25 165 SER A CA 1
ATOM 2630 C C . SER A 1 165 ? -3.370 44.754 13.020 1.00 48.37 165 SER A C 1
ATOM 2631 O O . SER A 1 165 ? -4.196 45.096 13.874 1.00 49.15 165 SER A O 1
ATOM 2639 N N . THR A 1 166 ? -3.183 45.423 11.904 1.00 46.12 166 THR A N 1
ATOM 2640 C CA . THR A 1 166 ? -3.999 46.543 11.524 1.00 43.75 166 THR A CA 1
ATOM 2641 C C . THR A 1 166 ? -5.493 46.272 11.633 1.00 43.14 166 THR A C 1
ATOM 2642 O O . THR A 1 166 ? -6.205 47.013 12.268 1.00 44.70 166 THR A O 1
ATOM 2653 N N . THR A 1 167 ? -5.963 45.215 11.001 1.00 42.95 167 THR A N 1
ATOM 2654 C CA . THR A 1 167 ? -7.357 44.827 11.062 1.00 45.03 167 THR A CA 1
ATOM 2655 C C . THR A 1 167 ? -7.858 44.629 12.489 1.00 44.57 167 THR A C 1
ATOM 2656 O O . THR A 1 167 ? -8.942 45.093 12.861 1.00 42.96 167 THR A O 1
ATOM 2667 N N . GLN A 1 168 ? -7.078 43.927 13.293 1.00 45.65 168 GLN A N 1
ATOM 2668 C CA . GLN A 1 168 ? -7.455 43.729 14.682 1.00 46.42 168 GLN A CA 1
ATOM 2669 C C . GLN A 1 168 ? -7.555 45.052 15.451 1.00 44.41 168 GLN A C 1
ATOM 2670 O O . GLN A 1 168 ? -8.452 45.238 16.278 1.00 44.35 168 GLN A O 1
ATOM 2684 N N . ILE A 1 169 ? -6.638 45.971 15.207 1.00 43.93 169 ILE A N 1
ATOM 2685 C CA . ILE A 1 169 ? -6.730 47.251 15.896 1.00 44.28 169 ILE A CA 1
ATOM 2686 C C . ILE A 1 169 ? -8.051 47.942 15.494 1.00 40.81 169 ILE A C 1
ATOM 2687 O O . ILE A 1 169 ? -8.824 48.415 16.341 1.00 37.64 169 ILE A O 1
ATOM 2703 N N . TYR A 1 170 ? -8.321 47.965 14.198 1.00 39.25 170 TYR A N 1
ATOM 2704 C CA . TYR A 1 170 ? -9.517 48.660 13.731 1.00 37.16 170 TYR A CA 1
ATOM 2705 C C . TYR A 1 170 ? -10.807 47.974 14.139 1.00 37.53 170 TYR A C 1
ATOM 2706 O O . TYR A 1 170 ? -11.810 48.652 14.342 1.00 37.40 170 TYR A O 1
ATOM 2724 N N . THR A 1 171 ? -10.786 46.650 14.275 1.00 38.34 171 THR A N 1
ATOM 2725 C CA . THR A 1 171 ? -11.949 45.931 14.803 1.00 41.05 171 THR A CA 1
ATOM 2726 C C . THR A 1 171 ? -12.204 46.310 16.256 1.00 42.28 171 THR A C 1
ATOM 2727 O O . THR A 1 171 ? -13.338 46.598 16.653 1.00 42.01 171 THR A O 1
ATOM 2738 N N . HIS A 1 172 ? -11.158 46.313 17.061 1.00 42.77 172 HIS A N 1
ATOM 2739 C CA . HIS A 1 172 ? -11.336 46.702 18.464 1.00 44.87 172 HIS A CA 1
ATOM 2740 C C . HIS A 1 172 ? -11.773 48.169 18.579 1.00 43.64 172 HIS A C 1
ATOM 2741 O O . HIS A 1 172 ? -12.591 48.503 19.439 1.00 45.27 172 HIS A O 1
ATOM 2754 N N . VAL A 1 173 ? -11.254 49.028 17.697 1.00 41.08 173 VAL A N 1
ATOM 2755 C CA . VAL A 1 173 ? -11.638 50.439 17.704 1.00 40.68 173 VAL A CA 1
ATOM 2756 C C . VAL A 1 173 ? -13.127 50.598 17.327 1.00 38.80 173 VAL A C 1
ATOM 2757 O O . VAL A 1 173 ? -13.878 51.296 18.012 1.00 38.73 173 VAL A O 1
ATOM 2770 N N . ALA A 1 174 ? -13.556 49.910 16.278 1.00 37.39 174 ALA A N 1
ATOM 2771 C CA . ALA A 1 174 ? -14.935 49.990 15.839 1.00 36.66 174 ALA A CA 1
ATOM 2772 C C . ALA A 1 174 ? -15.867 49.469 16.925 1.00 39.25 174 ALA A C 1
ATOM 2773 O O . ALA A 1 174 ? -16.894 50.084 17.221 1.00 39.33 174 ALA A O 1
ATOM 2780 N N . THR A 1 175 ? -15.502 48.365 17.553 1.00 39.49 175 THR A N 1
ATOM 2781 C CA . THR A 1 175 ? -16.349 47.815 18.596 1.00 42.62 175 THR A CA 1
ATOM 2782 C C . THR A 1 175 ? -16.547 48.824 19.719 1.00 43.14 175 THR A C 1
ATOM 2783 O O . THR A 1 175 ? -17.668 49.078 20.157 1.00 43.47 175 THR A O 1
ATOM 2794 N N . GLU A 1 176 ? -15.452 49.401 20.189 1.00 42.49 176 GLU A N 1
ATOM 2795 C CA . GLU A 1 176 ? -15.549 50.319 21.306 1.00 43.56 176 GLU A CA 1
ATOM 2796 C C . GLU A 1 176 ? -16.309 51.562 20.920 1.00 43.44 176 GLU A C 1
ATOM 2797 O O . GLU A 1 176 ? -17.114 52.052 21.692 1.00 44.94 176 GLU A O 1
ATOM 2809 N N . ARG A 1 177 ? -16.083 52.075 19.725 1.00 42.22 177 ARG A N 1
ATOM 2810 C CA . ARG A 1 177 ? -16.748 53.306 19.325 1.00 42.79 177 ARG A CA 1
ATOM 2811 C C . ARG A 1 177 ? -18.227 53.068 19.041 1.00 42.97 177 ARG A C 1
ATOM 2812 O O . ARG A 1 177 ? -19.056 53.957 19.238 1.00 43.71 177 ARG A O 1
ATOM 2833 N N . LEU A 1 178 ? -18.568 51.880 18.569 1.00 41.87 178 LEU A N 1
ATOM 2834 C CA . LEU A 1 178 ? -19.971 51.586 18.280 1.00 43.53 178 LEU A CA 1
ATOM 2835 C C . LEU A 1 178 ? -20.701 51.322 19.580 1.00 43.96 178 LEU A C 1
ATOM 2836 O O . LEU A 1 178 ? -21.886 51.636 19.732 1.00 46.15 178 LEU A O 1
ATOM 2852 N N . ARG A 1 179 ? -19.991 50.776 20.549 1.00 43.44 179 ARG A N 1
ATOM 2853 C CA . ARG A 1 179 ? -20.573 50.612 21.874 1.00 47.05 179 ARG A CA 1
ATOM 2854 C C . ARG A 1 179 ? -20.997 51.958 22.436 1.00 49.09 179 ARG A C 1
ATOM 2855 O O . ARG A 1 179 ? -22.078 52.084 23.015 1.00 49.66 179 ARG A O 1
ATOM 2876 N N . GLN A 1 180 ? -20.166 52.975 22.236 1.00 49.12 180 GLN A N 1
ATOM 2877 C CA . GLN A 1 180 ? -20.434 54.282 22.806 1.00 51.14 180 GLN A CA 1
ATOM 2878 C C . GLN A 1 180 ? -21.578 54.946 22.080 1.00 50.20 180 GLN A C 1
ATOM 2879 O O . GLN A 1 180 ? -22.399 55.603 22.701 1.00 51.29 180 GLN A O 1
ATOM 2893 N N . LEU A 1 181 ? -21.654 54.754 20.766 1.00 49.26 181 LEU A N 1
ATOM 2894 C CA . LEU A 1 181 ? -22.758 55.301 19.980 1.00 50.42 181 LEU A CA 1
ATOM 2895 C C . LEU A 1 181 ? -24.088 54.690 20.386 1.00 53.67 181 LEU A C 1
ATOM 2896 O O . LEU A 1 181 ? -25.100 55.367 20.421 1.00 56.62 181 LEU A O 1
ATOM 2912 N N . HIS A 1 182 ? -24.078 53.400 20.690 1.00 53.92 182 HIS A N 1
ATOM 2913 C CA . HIS A 1 182 ? -25.283 52.709 21.107 1.00 56.75 182 HIS A CA 1
ATOM 2914 C C . HIS A 1 182 ? -25.755 53.166 22.484 1.00 62.54 182 HIS A C 1
ATOM 2915 O O . HIS A 1 182 ? -26.923 52.965 22.834 1.00 66.62 182 HIS A O 1
ATOM 2928 N N . GLN A 1 183 ? -24.858 53.783 23.252 1.00 104.78 183 GLN A N 1
ATOM 2929 C CA . GLN A 1 183 ? -25.245 54.470 24.480 1.00 107.30 183 GLN A CA 1
ATOM 2930 C C . GLN A 1 183 ? -25.655 55.901 24.157 1.00 109.09 183 GLN A C 1
ATOM 2931 O O . GLN A 1 183 ? -24.831 56.816 24.150 1.00 107.41 183 GLN A O 1
ATOM 2945 N N . GLN A 1 184 ? -26.938 56.066 23.851 1.00 114.11 184 GLN A N 1
ATOM 2946 C CA . GLN A 1 184 ? -27.539 57.374 23.606 1.00 118.85 184 GLN A CA 1
ATOM 2947 C C . GLN A 1 184 ? -26.781 58.175 22.552 1.00 116.84 184 GLN A C 1
ATOM 2948 O O . GLN A 1 184 ? -27.335 58.511 21.506 1.00 116.78 184 GLN A O 1
ATOM 2962 N N . ASP A 1 212 ? 5.594 77.986 15.568 1.00 116.26 214 ASP A N 1
ATOM 2963 C CA . ASP A 1 212 ? 4.520 77.563 14.676 1.00 115.30 214 ASP A CA 1
ATOM 2964 C C . ASP A 1 212 ? 3.987 78.766 13.890 1.00 119.05 214 ASP A C 1
ATOM 2965 O O . ASP A 1 212 ? 3.813 79.841 14.466 1.00 120.47 214 ASP A O 1
ATOM 2973 N N . PRO A 1 213 ? 3.719 78.596 12.577 1.00 120.87 215 PRO A N 1
ATOM 2974 C CA . PRO A 1 213 ? 3.208 79.717 11.772 1.00 121.19 215 PRO A CA 1
ATOM 2975 C C . PRO A 1 213 ? 1.850 80.266 12.232 1.00 116.75 215 PRO A C 1
ATOM 2976 O O . PRO A 1 213 ? 1.544 81.433 11.965 1.00 119.35 215 PRO A O 1
ATOM 2987 N N . LEU A 1 214 ? 1.054 79.439 12.905 1.00 109.03 216 LEU A N 1
ATOM 2988 C CA . LEU A 1 214 ? -0.273 79.843 13.360 1.00 102.70 216 LEU A CA 1
ATOM 2989 C C . LEU A 1 214 ? -0.237 80.456 14.764 1.00 100.90 216 LEU A C 1
ATOM 2990 O O . LEU A 1 214 ? -1.279 80.824 15.315 1.00 99.48 216 LEU A O 1
ATOM 3006 N N . PHE A 1 215 ? 0.960 80.565 15.334 1.00 101.42 217 PHE A N 1
ATOM 3007 C CA . PHE A 1 215 ? 1.109 80.980 16.725 1.00 103.30 217 PHE A CA 1
ATOM 3008 C C . PHE A 1 215 ? 0.529 82.377 16.957 1.00 103.18 217 PHE A C 1
ATOM 3009 O O . PHE A 1 215 ? -0.273 82.563 17.877 1.00 102.20 217 PHE A O 1
ATOM 3026 N N . ASP A 1 216 ? 0.926 83.350 16.133 1.00 102.46 218 ASP A N 1
ATOM 3027 C CA . ASP A 1 216 ? 0.429 84.718 16.279 1.00 104.17 218 ASP A CA 1
ATOM 3028 C C . ASP A 1 216 ? -1.090 84.773 16.078 1.00 103.12 218 ASP A C 1
ATOM 3029 O O . ASP A 1 216 ? -1.793 85.492 16.799 1.00 104.18 218 ASP A O 1
ATOM 3038 N N . GLN A 1 217 ? -1.595 84.017 15.104 1.00 101.54 219 GLN A N 1
ATOM 3039 C CA . GLN A 1 217 ? -3.038 83.907 14.916 1.00 100.54 219 GLN A CA 1
ATOM 3040 C C . GLN A 1 217 ? -3.677 83.309 16.169 1.00 99.62 219 GLN A C 1
ATOM 3041 O O . GLN A 1 217 ? -4.680 83.827 16.668 1.00 100.34 219 GLN A O 1
ATOM 3055 N N . ALA A 1 218 ? -3.079 82.226 16.668 1.00 98.47 220 ALA A N 1
ATOM 3056 C CA . ALA A 1 218 ? -3.567 81.526 17.858 1.00 98.17 220 ALA A CA 1
ATOM 3057 C C . ALA A 1 218 ? -3.588 82.432 19.103 1.00 99.97 220 ALA A C 1
ATOM 3058 O O . ALA A 1 218 ? -4.572 82.447 19.844 1.00 100.21 220 ALA A O 1
ATOM 3065 N N . VAL A 1 219 ? -2.511 83.183 19.332 1.00 101.70 221 VAL A N 1
ATOM 3066 C CA . VAL A 1 219 ? -2.460 84.098 20.464 1.00 104.16 221 VAL A CA 1
ATOM 3067 C C . VAL A 1 219 ? -3.638 85.083 20.421 1.00 105.11 221 VAL A C 1
ATOM 3068 O O . VAL A 1 219 ? -4.209 85.406 21.469 1.00 106.29 221 VAL A O 1
ATOM 3081 N N . GLN A 1 220 ? -4.004 85.557 19.225 1.00 104.80 222 GLN A N 1
ATOM 3082 C CA . GLN A 1 220 ? -5.053 86.582 19.108 1.00 106.23 222 GLN A CA 1
ATOM 3083 C C . GLN A 1 220 ? -6.421 85.932 19.292 1.00 105.11 222 GLN A C 1
ATOM 3084 O O . GLN A 1 220 ? -7.370 86.560 19.784 1.00 106.60 222 GLN A O 1
ATOM 3098 N N . PHE A 1 221 ? -6.507 84.661 18.923 1.00 102.71 223 PHE A N 1
ATOM 3099 C CA . PHE A 1 221 ? -7.729 83.900 19.131 1.00 102.64 223 PHE A CA 1
ATOM 3100 C C . PHE A 1 221 ? -7.986 83.676 20.616 1.00 102.47 223 PHE A C 1
ATOM 3101 O O . PHE A 1 221 ? -9.079 83.964 21.111 1.00 103.56 223 PHE A O 1
ATOM 3118 N N . VAL A 1 222 ? -6.974 83.163 21.319 1.00 102.21 224 VAL A N 1
ATOM 3119 C CA . VAL A 1 222 ? -7.139 82.792 22.724 1.00 103.87 224 VAL A CA 1
ATOM 3120 C C . VAL A 1 222 ? -7.339 84.053 23.574 1.00 105.92 224 VAL A C 1
ATOM 3121 O O . VAL A 1 222 ? -8.251 84.082 24.386 1.00 107.01 224 VAL A O 1
ATOM 3134 N N . THR A 1 223 ? -6.539 85.100 23.356 1.00 107.36 225 THR A N 1
ATOM 3135 C CA . THR A 1 223 ? -6.703 86.367 24.097 1.00 113.82 225 THR A CA 1
ATOM 3136 C C . THR A 1 223 ? -8.042 87.065 23.805 1.00 115.76 225 THR A C 1
ATOM 3137 O O . THR A 1 223 ? -8.509 87.878 24.606 1.00 116.59 225 THR A O 1
ATOM 3148 N N . GLU A 1 224 ? -8.645 86.749 22.658 1.00 117.80 226 GLU A N 1
ATOM 3149 C CA . GLU A 1 224 ? -9.969 87.262 22.299 1.00 122.93 226 GLU A CA 1
ATOM 3150 C C . GLU A 1 224 ? -11.081 86.379 22.883 1.00 124.98 226 GLU A C 1
ATOM 3151 O O . GLU A 1 224 ? -11.939 86.870 23.616 1.00 128.07 226 GLU A O 1
ATOM 3163 N N . LYS A 1 225 ? -11.062 85.084 22.558 1.00 123.77 227 LYS A N 1
ATOM 3164 C CA . LYS A 1 225 ? -12.092 84.143 23.025 1.00 124.12 227 LYS A CA 1
ATOM 3165 C C . LYS A 1 225 ? -12.009 83.880 24.527 1.00 124.04 227 LYS A C 1
ATOM 3166 O O . LYS A 1 225 ? -12.967 83.391 25.127 1.00 124.70 227 LYS A O 1
ATOM 3185 N N . ARG A 1 226 ? -10.847 84.177 25.107 1.00 122.43 228 ARG A N 1
ATOM 3186 C CA . ARG A 1 226 ? -10.586 84.082 26.555 1.00 121.52 228 ARG A CA 1
ATOM 3187 C C . ARG A 1 226 ? -10.499 82.638 27.079 1.00 120.33 228 ARG A C 1
ATOM 3188 O O . ARG A 1 226 ? -9.818 82.383 28.075 1.00 120.19 228 ARG A O 1
ATOM 3209 N N . LYS A 1 227 ? -11.179 81.701 26.423 1.00 120.37 229 LYS A N 1
ATOM 3210 C CA . LYS A 1 227 ? -11.034 80.293 26.754 1.00 121.05 229 LYS A CA 1
ATOM 3211 C C . LYS A 1 227 ? -9.827 79.755 25.994 1.00 118.80 229 LYS A C 1
ATOM 3212 O O . LYS A 1 227 ? -9.718 79.943 24.781 1.00 118.26 229 LYS A O 1
ATOM 3231 N N . ALA A 1 228 ? -8.909 79.123 26.718 1.00 117.01 230 ALA A N 1
ATOM 3232 C CA . ALA A 1 228 ? -7.758 78.470 26.106 1.00 112.37 230 ALA A CA 1
ATOM 3233 C C . ALA A 1 228 ? -7.933 76.956 26.204 1.00 107.94 230 ALA A C 1
ATOM 3234 O O . ALA A 1 228 ? -7.741 76.365 27.269 1.00 108.15 230 ALA A O 1
ATOM 3241 N N . SER A 1 229 ? -8.318 76.349 25.084 1.00 103.87 231 SER A N 1
ATOM 3242 C CA . SER A 1 229 ? -8.587 74.910 25.002 1.00 100.80 231 SER A CA 1
ATOM 3243 C C . SER A 1 229 ? -7.903 74.297 23.778 1.00 96.77 231 SER A C 1
ATOM 3244 O O . SER A 1 229 ? -7.905 74.885 22.698 1.00 95.26 231 SER A O 1
ATOM 3252 N N . ILE A 1 230 ? -7.319 73.114 23.941 1.00 95.79 232 ILE A N 1
ATOM 3253 C CA . ILE A 1 230 ? -6.722 72.415 22.810 1.00 93.88 232 ILE A CA 1
ATOM 3254 C C . ILE A 1 230 ? -7.793 72.181 21.750 1.00 94.34 232 ILE A C 1
ATOM 3255 O O . ILE A 1 230 ? -7.529 72.332 20.555 1.00 92.66 232 ILE A O 1
ATOM 3271 N N . SER A 1 231 ? -9.006 71.852 22.193 1.00 98.33 233 SER A N 1
ATOM 3272 C CA . SER A 1 231 ? -10.116 71.534 21.284 1.00 100.65 233 SER A CA 1
ATOM 3273 C C . SER A 1 231 ? -10.528 72.737 20.413 1.00 102.70 233 SER A C 1
ATOM 3274 O O . SER A 1 231 ? -10.782 72.592 19.211 1.00 101.48 233 SER A O 1
ATOM 3282 N N . GLY A 1 232 ? -10.592 73.915 21.035 1.00 105.41 234 GLY A N 1
ATOM 3283 C CA . GLY A 1 232 ? -10.988 75.141 20.357 1.00 105.76 234 GLY A CA 1
ATOM 3284 C C . GLY A 1 232 ? -9.958 75.657 19.360 1.00 103.76 234 GLY A C 1
ATOM 3285 O O . GLY A 1 232 ? -10.319 76.117 18.273 1.00 104.73 234 GLY A O 1
ATOM 3289 N N . VAL A 1 233 ? -8.681 75.596 19.736 1.00 100.19 235 VAL A N 1
ATOM 3290 C CA . VAL A 1 233 ? -7.583 75.945 18.835 1.00 97.26 235 VAL A CA 1
ATOM 3291 C C . VAL A 1 233 ? -7.565 74.964 17.654 1.00 93.24 235 VAL A C 1
ATOM 3292 O O . VAL A 1 233 ? -7.234 75.333 16.524 1.00 89.61 235 VAL A O 1
ATOM 3305 N N . GLN A 1 234 ? -7.930 73.713 17.935 1.00 93.68 236 GLN A N 1
ATOM 3306 C CA . GLN A 1 234 ? -7.970 72.672 16.922 1.00 93.72 236 GLN A CA 1
ATOM 3307 C C . GLN A 1 234 ? -9.023 72.975 15.886 1.00 94.43 236 GLN A C 1
ATOM 3308 O O . GLN A 1 234 ? -8.736 72.974 14.695 1.00 92.70 236 GLN A O 1
ATOM 3322 N N . ARG A 1 235 ? -10.247 73.221 16.342 1.00 97.58 237 ARG A N 1
ATOM 3323 C CA . ARG A 1 235 ? -11.357 73.430 15.418 1.00 99.81 237 ARG A CA 1
ATOM 3324 C C . ARG A 1 235 ? -11.344 74.844 14.820 1.00 98.80 237 ARG A C 1
ATOM 3325 O O . ARG A 1 235 ? -11.901 75.066 13.742 1.00 99.07 237 ARG A O 1
ATOM 3346 N N . GLN A 1 236 ? -10.690 75.786 15.497 1.00 96.62 238 GLN A N 1
ATOM 3347 C CA . GLN A 1 236 ? -10.623 77.153 15.001 1.00 94.23 238 GLN A CA 1
ATOM 3348 C C . GLN A 1 236 ? -9.734 77.246 13.772 1.00 91.49 238 GLN A C 1
ATOM 3349 O O . GLN A 1 236 ? -10.081 77.941 12.820 1.00 91.46 238 GLN A O 1
ATOM 3363 N N . PHE A 1 237 ? -8.581 76.578 13.792 1.00 90.12 239 PHE A N 1
ATOM 3364 C CA . PHE A 1 237 ? -7.683 76.591 12.626 1.00 90.62 239 PHE A CA 1
ATOM 3365 C C . PHE A 1 237 ? -7.668 75.268 11.861 1.00 89.35 239 PHE A C 1
ATOM 3366 O O . PHE A 1 237 ? -6.802 75.079 11.024 1.00 87.43 239 PHE A O 1
ATOM 3383 N N . ARG A 1 238 ? -8.604 74.369 12.163 1.00 91.81 240 ARG A N 1
ATOM 3384 C CA . ARG A 1 238 ? -8.716 73.072 11.483 1.00 94.51 240 ARG A CA 1
ATOM 3385 C C . ARG A 1 238 ? -7.371 72.343 11.356 1.00 93.87 240 ARG A C 1
ATOM 3386 O O . ARG A 1 238 ? -6.964 71.963 10.254 1.00 93.51 240 ARG A O 1
ATOM 3407 N N . ILE A 1 239 ? -6.676 72.181 12.479 1.00 92.91 241 ILE 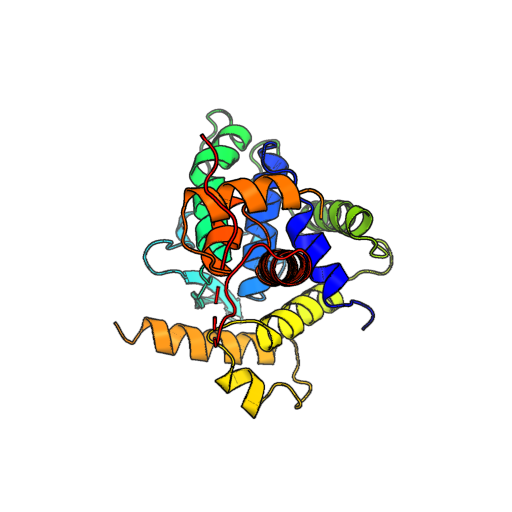A N 1
ATOM 3408 C CA . ILE A 1 239 ? -5.396 71.476 12.503 1.00 90.47 241 ILE A CA 1
ATOM 3409 C C . ILE A 1 239 ? -5.564 70.247 13.390 1.00 87.07 241 ILE A C 1
ATOM 3410 O O . ILE A 1 239 ? -6.627 70.057 13.991 1.00 86.00 241 ILE A O 1
ATOM 3426 N N . GLY A 1 240 ? -4.539 69.399 13.451 1.00 85.50 242 GLY A N 1
ATOM 3427 C CA . GLY A 1 240 ? -4.596 68.189 14.261 1.00 84.22 242 GLY A CA 1
ATOM 3428 C C . GLY A 1 240 ? -4.527 68.494 15.756 1.00 84.33 242 GLY A C 1
ATOM 3429 O O . GLY A 1 240 ? -4.062 69.579 16.152 1.00 84.48 242 GLY A O 1
ATOM 3433 N N . TYR A 1 241 ? -4.989 67.543 16.579 1.00 83.57 243 TYR A N 1
ATOM 3434 C CA . TYR A 1 241 ? -5.036 67.708 18.031 1.00 84.99 243 TYR A CA 1
ATOM 3435 C C . TYR A 1 241 ? -3.647 67.998 18.625 1.00 86.78 243 TYR A C 1
ATOM 3436 O O . TYR A 1 241 ? -3.499 68.889 19.465 1.00 86.10 243 TYR A O 1
ATOM 3454 N N . ASN A 1 242 ? -2.635 67.244 18.194 1.00 87.57 244 ASN A N 1
ATOM 3455 C CA . ASN A 1 242 ? -1.293 67.375 18.773 1.00 90.15 244 ASN A CA 1
ATOM 3456 C C . ASN A 1 242 ? -0.592 68.665 18.386 1.00 91.94 244 ASN A C 1
ATOM 3457 O O . ASN A 1 242 ? 0.257 69.158 19.130 1.00 93.46 244 ASN A O 1
ATOM 3468 N N . ARG A 1 243 ? -0.935 69.208 17.223 1.00 92.46 245 ARG A N 1
ATOM 3469 C CA . ARG A 1 243 ? -0.404 70.505 16.805 1.00 94.02 245 ARG A CA 1
ATOM 3470 C C . ARG A 1 243 ? -1.058 71.640 17.629 1.00 91.76 245 ARG A C 1
ATOM 3471 O O . ARG A 1 243 ? -0.384 72.568 18.070 1.00 92.15 245 ARG A O 1
ATOM 3492 N N . ALA A 1 244 ? -2.370 71.546 17.836 1.00 89.95 246 ALA A N 1
ATOM 3493 C CA . ALA A 1 244 ? -3.087 72.492 18.678 1.00 88.43 246 ALA A CA 1
ATOM 3494 C C . ALA A 1 244 ? -2.507 72.474 20.088 1.00 91.23 246 ALA A C 1
ATOM 3495 O O . ALA A 1 244 ? -2.360 73.531 20.724 1.00 91.39 246 ALA A O 1
ATOM 3502 N N . ALA A 1 245 ? -2.173 71.267 20.561 1.00 89.51 247 ALA A N 1
ATOM 3503 C CA . ALA A 1 245 ? -1.628 71.064 21.904 1.00 91.01 247 ALA A CA 1
ATOM 3504 C C . ALA A 1 245 ? -0.244 71.687 22.038 1.00 95.52 247 ALA A C 1
ATOM 3505 O O . ALA A 1 245 ? 0.062 72.313 23.059 1.00 94.56 247 ALA A O 1
ATOM 3512 N N . ARG A 1 246 ? 0.590 71.515 21.009 1.00 95.61 248 ARG A N 1
ATOM 3513 C CA . ARG A 1 246 ? 1.941 72.087 21.017 1.00 98.83 248 ARG A CA 1
ATOM 3514 C C . ARG A 1 246 ? 1.920 73.597 20.767 1.00 99.21 248 ARG A C 1
ATOM 3515 O O . ARG A 1 246 ? 2.943 74.271 20.906 1.00 101.43 248 ARG A O 1
ATOM 3536 N N . ILE A 1 247 ? 0.748 74.119 20.410 1.00 97.14 249 ILE A N 1
ATOM 3537 C CA . ILE A 1 247 ? 0.553 75.556 20.279 1.00 97.75 249 ILE A CA 1
ATOM 3538 C C . ILE A 1 247 ? 0.103 76.163 21.621 1.00 100.44 249 ILE A C 1
ATOM 3539 O O . ILE A 1 247 ? 0.482 77.290 21.931 1.00 101.58 249 ILE A O 1
ATOM 3555 N N . ILE A 1 248 ? -0.682 75.437 22.421 1.00 102.42 250 ILE A N 1
ATOM 3556 C CA . ILE A 1 248 ? -1.001 75.917 23.773 1.00 107.24 250 ILE A CA 1
ATOM 3557 C C . ILE A 1 248 ? 0.210 75.750 24.696 1.00 112.46 250 ILE A C 1
ATOM 3558 O O . ILE A 1 248 ? 0.253 76.324 25.784 1.00 115.12 250 ILE A O 1
ATOM 3574 N N . GLU A 1 249 ? 1.186 74.959 24.254 1.00 114.60 251 GLU A N 1
ATOM 3575 C CA . GLU A 1 249 ? 2.412 74.730 25.015 1.00 118.82 251 GLU A CA 1
ATOM 3576 C C . GLU A 1 249 ? 3.462 75.800 24.712 1.00 120.16 251 GLU A C 1
ATOM 3577 O O . GLU A 1 249 ? 4.194 76.229 25.603 1.00 122.99 251 GLU A O 1
ATOM 3589 N N . GLN A 1 250 ? 3.545 76.225 23.456 1.00 117.64 252 GLN A N 1
ATOM 3590 C CA . GLN A 1 250 ? 4.443 77.315 23.096 1.00 117.70 252 GLN A CA 1
ATOM 3591 C C . GLN A 1 250 ? 3.940 78.624 23.709 1.00 117.73 252 GLN A C 1
ATOM 3592 O O . GLN A 1 250 ? 4.687 79.597 23.826 1.00 119.70 252 GLN A O 1
ATOM 3606 N N . MET A 1 251 ? 2.673 78.630 24.115 1.00 115.59 253 MET A N 1
ATOM 3607 C CA . MET A 1 251 ? 2.067 79.790 24.756 1.00 116.39 253 MET A CA 1
ATOM 3608 C C . MET A 1 251 ? 2.358 79.859 26.251 1.00 119.69 253 MET A C 1
ATOM 3609 O O . MET A 1 251 ? 2.611 80.940 26.783 1.00 122.11 253 MET A O 1
ATOM 3623 N N . GLU A 1 252 ? 2.300 78.717 26.932 1.00 120.18 254 GLU A N 1
ATOM 3624 C CA . GLU A 1 252 ? 2.599 78.677 28.361 1.00 123.81 254 GLU A CA 1
ATOM 3625 C C . GLU A 1 252 ? 4.062 79.065 28.579 1.00 122.67 254 GLU A C 1
ATOM 3626 O O . GLU A 1 252 ? 4.415 79.652 29.603 1.00 125.36 254 GLU A O 1
ATOM 3638 N N . ALA A 1 253 ? 4.897 78.741 27.593 1.00 119.05 255 ALA A N 1
ATOM 3639 C CA . ALA A 1 253 ? 6.314 79.094 27.604 1.00 119.57 255 ALA A CA 1
ATOM 3640 C C . ALA A 1 253 ? 6.517 80.601 27.480 1.00 115.79 255 ALA A C 1
ATOM 3641 O O . ALA A 1 253 ? 7.300 81.177 28.230 1.00 118.74 255 ALA A O 1
ATOM 3648 N N . GLN A 1 254 ? 5.807 81.225 26.535 1.00 114.20 256 GLN A N 1
ATOM 3649 C CA . GLN A 1 254 ? 5.983 82.652 26.212 1.00 120.90 256 GLN A CA 1
ATOM 3650 C C . GLN A 1 254 ? 5.221 83.591 27.165 1.00 117.34 256 GLN A C 1
ATOM 3651 O O . GLN A 1 254 ? 5.297 84.819 27.037 1.00 118.97 256 GLN A O 1
ATOM 3665 N N . GLY A 1 255 ? 4.478 83.003 28.103 1.00 117.58 257 GLY A N 1
ATOM 3666 C CA . GLY A 1 255 ? 3.866 83.733 29.204 1.00 118.99 257 GLY A CA 1
ATOM 3667 C C . GLY A 1 255 ? 2.406 84.111 29.018 1.00 117.72 257 GLY A C 1
ATOM 3668 O O . GLY A 1 255 ? 1.854 84.868 29.822 1.00 119.62 257 GLY A O 1
ATOM 3672 N N . ILE A 1 256 ? 1.774 83.563 27.980 1.00 115.48 258 ILE A N 1
ATOM 3673 C CA . ILE A 1 256 ? 0.451 84.023 27.553 1.00 113.69 258 ILE A CA 1
ATOM 3674 C C . ILE A 1 256 ? -0.736 83.359 28.279 1.00 112.99 258 ILE A C 1
ATOM 3675 O O . ILE A 1 256 ? -1.677 84.066 28.643 1.00 114.05 258 ILE A O 1
ATOM 3691 N N . VAL A 1 257 ? -0.716 82.037 28.495 1.00 111.49 259 VAL A N 1
ATOM 3692 C CA . VAL A 1 257 ? -1.906 81.361 29.051 1.00 111.42 259 VAL A CA 1
ATOM 3693 C C . VAL A 1 257 ? -1.792 80.783 30.455 1.00 112.43 259 VAL A C 1
ATOM 3694 O O . VAL A 1 257 ? -0.708 80.455 30.941 1.00 113.54 259 VAL A O 1
ATOM 3707 N N . SER A 1 258 ? -2.963 80.663 31.076 1.00 118.24 260 SER A N 1
ATOM 3708 C CA . SER A 1 258 ? -3.137 79.966 32.339 1.00 121.62 260 SER A CA 1
ATOM 3709 C C . SER A 1 258 ? -2.862 78.470 32.176 1.00 121.47 260 SER A C 1
ATOM 3710 O O . SER A 1 258 ? -3.043 77.912 31.088 1.00 118.61 260 SER A O 1
ATOM 3718 N N . GLU A 1 259 ? -2.434 77.828 33.262 1.00 124.89 261 GLU A N 1
ATOM 3719 C CA . GLU A 1 259 ? -2.001 76.430 33.224 1.00 125.51 261 GLU A CA 1
ATOM 3720 C C . GLU A 1 259 ? -3.166 75.471 33.461 1.00 127.65 261 GLU A C 1
ATOM 3721 O O . GLU A 1 259 ? -4.098 75.797 34.197 1.00 129.22 261 GLU A O 1
ATOM 3733 N N . GLN A 1 260 ? -3.098 74.288 32.851 1.00 128.42 262 GLN A N 1
ATOM 3734 C CA . GLN A 1 260 ? -4.229 73.355 32.829 1.00 130.01 262 GLN A CA 1
ATOM 3735 C C . GLN A 1 260 ? -4.716 72.977 34.232 1.00 130.90 262 GLN A C 1
ATOM 3736 O O . GLN A 1 260 ? -5.922 72.960 34.486 1.00 132.20 262 GLN A O 1
ATOM 3750 N N . GLY A 1 261 ? -3.784 72.677 35.133 1.00 129.39 263 GLY A N 1
ATOM 3751 C CA . GLY A 1 261 ? -4.125 72.318 36.500 1.00 128.56 263 GLY A CA 1
ATOM 3752 C C . GLY A 1 261 ? -4.832 70.978 36.610 1.00 124.79 263 GLY A C 1
ATOM 3753 O O . GLY A 1 261 ? -5.957 70.803 36.134 1.00 121.62 263 GLY A O 1
ATOM 3757 N N . LEU A 1 269 ? -3.414 84.727 30.532 1.00 117.46 271 LEU A N 1
ATOM 3758 C CA . LEU A 1 269 ?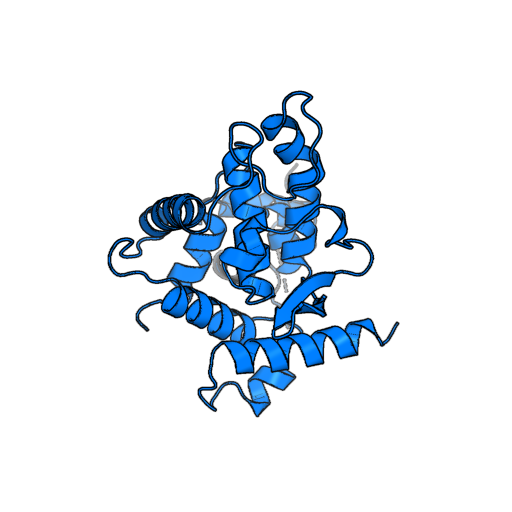 -2.730 85.671 31.414 1.00 121.28 271 LEU A CA 1
ATOM 3759 C C . LEU A 1 269 ? -2.416 86.984 30.696 1.00 121.75 271 LEU A C 1
ATOM 3760 O O . LEU A 1 269 ? -2.203 88.005 31.335 1.00 124.71 271 LEU A O 1
ATOM 3775 N N . ALA A 1 270 ? -2.400 86.950 29.366 1.00 120.22 272 ALA A N 1
ATOM 3776 C CA . ALA A 1 270 ? -2.117 88.138 28.563 1.00 120.94 272 ALA A CA 1
ATOM 3777 C C . ALA A 1 270 ? -3.357 89.034 28.412 1.00 121.72 272 ALA A C 1
ATOM 3778 O O . ALA A 1 270 ? -4.486 88.528 28.357 1.00 120.03 272 ALA A O 1
ATOM 3785 N N . PRO A 1 271 ? -3.152 90.369 28.343 1.00 123.71 273 PRO A N 1
ATOM 3786 C CA . PRO A 1 271 ? -4.287 91.286 28.149 1.00 124.97 273 PRO A CA 1
ATOM 3787 C C . PRO A 1 271 ? -4.967 91.153 26.771 1.00 132.08 273 PRO A C 1
ATOM 3788 O O . PRO A 1 271 ? -4.310 90.777 25.782 1.00 120.67 273 PRO A O 1
ATOM 3799 N N . PRO A 1 272 ? -6.282 91.451 26.706 1.00 134.48 274 PRO A N 1
ATOM 3800 C CA . PRO A 1 272 ? -7.037 91.328 25.452 1.00 134.18 274 PRO A CA 1
ATOM 3801 C C . PRO A 1 272 ? -6.722 92.441 24.451 1.00 136.38 274 PRO A C 1
ATOM 3802 O O . PRO A 1 272 ? -6.528 93.590 24.858 1.00 140.00 274 PRO A O 1
ATOM 3813 N N . PRO A 1 273 ? -6.674 92.109 23.150 1.00 134.19 275 PRO A N 1
ATOM 3814 C CA . PRO A 1 273 ? -6.438 93.144 22.138 1.00 135.73 275 PRO A CA 1
ATOM 3815 C C . PRO A 1 273 ? -7.648 94.066 21.985 1.00 138.39 275 PRO A C 1
ATOM 3816 O O . PRO A 1 273 ? -8.678 93.812 22.606 1.00 139.54 275 PRO A O 1
ATOM 3827 N N . PHE A 1 274 ? -7.523 95.114 21.175 1.00 139.49 276 PHE A N 1
ATOM 3828 C CA . PHE A 1 274 ? -8.579 96.115 21.041 1.00 141.70 276 PHE A CA 1
ATOM 3829 C C . PHE A 1 274 ? -8.864 96.756 22.399 1.00 144.98 276 PHE A C 1
ATOM 3830 O O . PHE A 1 274 ? -9.780 97.564 22.542 1.00 147.50 276 PHE A O 1
#

GO terms:
  GO:0016887 ATP hydrolysis activity (F, IDA)
  GO:0036121 double-stranded DNA helicase activity (F, IMP)
  GO:0051301 cell division (P, IMP)
  GO:0005886 plasma membrane (C, EXP)
  GO:0005515 protein binding (F, IPI)
  GO:0015616 DNA translocase activity (F, IDA)
  GO:0005886 plasma membrane (C, IDA)
  GO:0042802 identical protein binding (F, IDA)
  GO:0043565 sequence-specific DNA binding (F, IDA)
  GO:0043565 sequence-specific DNA binding (F, IMP)
  GO:0003677 DNA binding (F, IDA)
  GO:0016020 membrane (C, IDA)
  GO:0007059 chromosome segregation (P, IDA)
  GO:0000920 septum digestion after cytokinesis (P, IMP)
  GO:0045893 positive regulation of DNA-templated transcription (P, IMP)
  GO:0009651 response to salt stress (P, IMP)
  GO:0071236 cellular response to antibiotic (P, IMP)
  GO:0006970 response to osmotic stress (P, IMP)
  GO:0007059 chromosome segregation (P, IMP)
  GO:0043093 FtsZ-dependent cytokinesis (P, IGI)

Radius of gyration: 18.81 Å; Cα contacts (8 Å, |Δi|>4): 301; chains: 1; bounding box: 37×58×51 Å

Organism: Escherichia coli (strain K12) (NCBI:txid83333)

CATH classification: 1.10.443.10 (+1 more: 1.10.10.10)

Secondary structure (DSSP, 8-state):
----HHHHHHHHH-S-TTSHHHHHHHHHHHHHHHH---HHHHTT-BGGGEETTTTEEEEE-GGG-EEEEE--HHHHHHHHHHHHHTHHHHHTT----BSSB-TTSSB--HHHHHHHHHHHHHHTT--TTT--HHHHHHHHHHHHHHH-TT-HHHHHHHTTS---HHHHHHHHHHHHHHHHH---TTHHHHHHHHHHH----HHHHHHHTT--HHHHHHHHHHHHHHT-S-----PPP--

B-factor: mean 74.41, std 31.81, range [30.9, 170.04]

InterPro domains:
  IPR002543 FtsK domain [PF01580] (948-1161)
  IPR002543 FtsK domain [PS50901] (974-1187)
  IPR018541 FtsK gamma domain [PF09397] (1264-1324)
  IPR018541 FtsK gamma domain [SM00843] (1262-1327)
  IPR025199 DNA translocase FtsK, 4TM region [PF13491] (20-191)
  IPR027417 P-loop containing nucleoside triphosphate hydrolase [G3DSA:3.40.50.300] (945-1247)
  IPR027417 P-loop containing nucleoside triphosphate hydrolase [SSF52540] (922-1234)
  IPR036388 Winged helix-like DNA-binding domain superfamily [G3DSA:1.10.10.10] (1266-1329)
  IPR036390 Winged helix DNA-binding domain superfamily [SSF46785] (1263-1326)
  IPR041027 FtsK alpha domain [PF17854] (840-940)
  IPR050206 FtsK/SpoIIIE/SftA cell division and DNA translocation [PTHR22683] (1-1326)

Solvent-accessible surface area: 13561 Å² total; per-residue (Å²): 213,139,24,52,73,49,34,3,44,124,0,19,64,16,8,98,55,128,80,42,39,11,6,5,0,10,0,0,0,9,0,2,27,8,6,6,2,124,13,54,47,0,5,30,7,41,71,75,12,25,33,52,221,87,13,5,0,69,2,71,21,197,65,120,158,108,114,79,5,5,0,23,155,45,1,30,54,3,0,93,21,0,40,121,118,0,21,64,172,4,24,119,79,68,109,56,84,25,0,0,0,18,108,187,19,98,102,12,78,140,95,64,0,22,102,52,0,47,81,1,0,91,101,1,53,12,67,16,134,170,14,20,59,124,50,3,20,59,13,0,0,54,12,5,10,72,72,12,91,56,0,174,75,14,60,135,106,44,33,144,53,130,38,55,18,76,84,12,15,78,73,3,20,88,22,27,47,113,67,76,141,114,215,58,114,32,37,116,100,0,32,65,26,6,13,83,119,163,161,46,32,39,73,30,1,22,87,90,32,84,4,32,116,40,56,0,13,125,0,37,84,78,0,78,80,135,48,24,19,74,126,156,102,154,26,114,86,51,220

Nearest PDB structures (foldseek):
  5dcf-assembly1_A  TM=1.004E+00  e=9.340E-39  Escherichia coli CFT073
  1a0p-assembly1_A  TM=9.823E-01  e=1.041E-24  Escherichia coli
  5jjv-assembly1_A-2  TM=6.769E-01  e=1.081E-06  Helicobacter pylori 26695
  5jk0-assembly1_C  TM=6.710E-01  e=6.726E-06  Helicobacter pylori 26695
  5jk0-assembly1_A  TM=6.723E-01  e=9.596E-06  Helicobacter pylori 26695

Foldseek 3Di:
DVDDLLLLQQLLVQFDCLALLSLLLNLLSLQCLQQVDDLQQSLAAFQVQDDLPLQWGWTLDPPRDTDTFHRDDLSSVSLVCSVVRRPCCQQVPPDDGGSRADSNRHRDHSVVSLVVSLVSSVSSVHDSVPDDRQVSLVSSLLSCCVPVPQNVVVCVVPSPVPDGSVVSSVVSRVSVVVVSVVVVVCLVVLLLVCLAVVDQDLVCQCVVVVGDSVVSVVSVVVCVVVPRDDDPCHDHHDD

Sequence (239 aa):
KDLSEAQVERLLQAPLIDQPLELRDKAMLEVLYATGLRVSELVGLTMSDISLRQGVVRVIGKGNKERLVPLGEEAVYWLETYLEHGRPWLLNGVSIDVLFPSQRAQQMTRQTFWHRIKHYAVLAGIDSEKLSPHVLRHAFATHLLNHGADLRVVQMLLGHSDLSTTQIYTHVATERLRQLHQQDPLFDQAVQFVTEKRKASISGVQRQFRIGYNRAARIIEQMEAQGIVSEQGLAPPPF

=== Feature glossary ===
The record interleaves many kinds of information about one protein. Here is each kind framed as the question it answers.

Q: What known structures does this most resemble?
A: Structural nearest neighbors (via Foldseek easy-search vs the PDB). Reported per hit: target PDB id, E-value, and alignment TM-score. A TM-score above ~0.5 is the conventional threshold for 'same fold'.

Q: Where is each backbone atom in 3D?
A: The mmCIF table is the protein's shape written out atom by atom. For each backbone N, Cα, C, and carbonyl O, it records an (x, y, z) coordinate triple in Å plus the residue type, chain letter, and residue number.

Q: What are the backbone torsion angles?
A: The φ/ψ torsion pair specifies the backbone conformation at each residue. φ rotates about the N–Cα bond, ψ about the Cα–C bond. Steric clashes forbid most of the (φ, ψ) plane — the allowed regions (α-helix basin, β-sheet basin, left-handed helix) are the Ramachandran-allowed regions.

Q: Which residues are buried vs exposed?
A: Solvent-accessible surface area (SASA) is the area in Å² traced out by the centre of a 1.4 Å probe sphere (a water molecule) rolled over the protein's van der Waals surface (Shrake–Rupley / Lee–Richards construction). Buried residues have near-zero SASA; fully exposed residues can exceed 200 Å². The total SASA scales roughly with the number of surface residues.

Q: How confident is the AlphaFold model at each residue?
A: pLDDT is the predicted lDDT-Cα score: AlphaFold's confidence that the local environment of each residue (all inter-atomic distances within 15 Å) is correctly placed. It is a per-residue number between 0 and 100, with higher meaning more reliable.

Q: What does the local fold look like, residue by residue?
A: 3Di is Foldseek's structural alphabet. Each residue is assigned one of twenty discrete states based on how its Cα sits relative to its spatial (not sequential) neighbors. Aligning 3Di strings finds structural homologs roughly as well as full 3D superposition, but orders of magnitude faster.

Q: How big and how compact is the whole molecule?
A: Radius of gyration (Rg) is the root-mean-square distance of Cα atoms from their centroid — a single number for overall size and compactness. A globular domain of N residues has Rg ≈ 2.2·N^0.38 Å; an extended or disordered chain has a much larger Rg. The Cα contact count is the number of residue pairs whose Cα atoms are within 8 Å and are more than four positions apart in sequence — a standard proxy for tertiary packing density. The bounding box is the smallest axis-aligned box enclosing all Cα atoms.

Q: Which residues are in helices, strands, or loops?
A: DSSP 8-state secondary structure assigns each residue one of H (α-helix), G (3₁₀-helix), I (π-helix), E (extended β-strand), B (isolated β-bridge), T (hydrogen-bonded turn), S (bend), or '-' (coil). The assignment is computed from backbone hydrogen-bond geometry via the Kabsch–Sander algorithm.

Q: How mobile is each atom in the crystal?
A: Crystallographic B-factors measure how much each atom's electron density is smeared out, in Å². They rise in mobile loops and surface residues and fall in the buried interior. In AlphaFold models this column is repurposed to hold pLDDT instead.

Q: What if only a Cα trace is available?
A: P-SEA three-state annotation labels each residue as helix, strand, or coil based purely on the geometry of the Cα trace. It serves as a fallback when the full backbone (and thus DSSP) is unavailable.

Q: What family and function is it annotated with?
A: Database cross-references. InterPro integrates a dozen domain/family signature databases into unified entries with residue-range hits. GO terms attach function/process/location labels with evidence codes. CATH codes position the fold in a four-level structural taxonomy. Organism is the NCBI-taxonomy species name.

Q: Are the domains correctly placed relative to each other?
A: Predicted Aligned Error (PAE) is an AlphaFold confidence matrix: entry (i, j) is the expected error in the position of residue j, in ångströms, when the prediction is superimposed on the true structure at residue i. Low PAE within a block of residues means that block is internally rigid and well-predicted; high PAE between two blocks means their relative placement is uncertain even if each block individually is confident.

Q: What do the diagnostic plots show?
A: Three diagnostic plots accompany the record. The Cα contact map visualizes the tertiary structure as a 2D adjacency matrix (8 Å cutoff, sequence-local contacts suppressed). The Ramachandran plot shows the distribution of backbone (φ, ψ) torsions, with points in the α and β basins reflecting secondary structure content. The PAE plot shows AlphaFold's inter-residue confidence as a color matrix.

Q: What is the amino-acid chain?
A: Primary structure: the covalent order of the twenty standard amino acids along the backbone. Two proteins with the same sequence will (almost always) fold to the same structure; two with 30% identity often share a fold but not the details.

Q: What do the rendered images show?
A: The six renders are orthographic views along the three Cartesian axes in both directions. Representation (cartoon, sticks, or surface) and color scheme (sequence-rainbow or by-chain) vary across proteins so the training set covers all the common visualization conventions.